Protein AF-A0A8B7IQX3-F1 (afdb_monomer)

Foldseek 3Di:
DDDDDDDDDDDDDDDDDDDDDDDDDDDDDDDDDDDDDDDDDDDDDDDDPPPDDPDDDDDPPPPDDPPCPVVVVVVVVVVVVVVVVVVVVVVVVVVVVVVVVVVPDDDDPDVVCVPDPVSVVVVVCVVVVVVVVVVVVVVVVVVVVVVVVVVVCVVCVVVVVVVVVVVVVVVVVVVVVVVVVCVVVVVPDDD

Structure (mmCIF, N/CA/C/O backbone):
data_AF-A0A8B7IQX3-F1
#
_entry.id   AF-A0A8B7IQX3-F1
#
loop_
_atom_site.group_PDB
_atom_site.id
_atom_site.type_symbol
_atom_site.label_atom_id
_atom_site.label_alt_id
_atom_site.label_comp_id
_atom_site.label_asym_id
_atom_site.label_entity_id
_atom_site.label_seq_id
_atom_site.pdbx_PDB_ins_code
_atom_site.Cartn_x
_atom_site.Cartn_y
_atom_site.Cartn_z
_atom_site.occupancy
_atom_site.B_iso_or_equiv
_atom_site.auth_seq_id
_atom_site.auth_comp_id
_atom_site.auth_asym_id
_atom_site.auth_atom_id
_atom_site.pdbx_PDB_model_num
ATOM 1 N N . MET A 1 1 ? -31.389 -14.915 -8.871 1.00 51.59 1 MET A N 1
ATOM 2 C CA . MET A 1 1 ? -30.497 -15.458 -7.824 1.00 51.59 1 MET A CA 1
ATOM 3 C C . MET A 1 1 ? -30.240 -14.307 -6.860 1.00 51.59 1 MET A C 1
ATOM 5 O O . MET A 1 1 ? -29.457 -13.437 -7.177 1.00 51.59 1 MET A O 1
ATOM 9 N N . GLY A 1 2 ? -31.112 -14.030 -5.898 1.00 50.34 2 GLY A N 1
ATOM 10 C CA . GLY A 1 2 ? -31.277 -14.789 -4.659 1.00 50.34 2 GLY A CA 1
ATOM 11 C C . GLY A 1 2 ? -30.900 -13.851 -3.506 1.00 50.34 2 GLY A C 1
ATOM 12 O O . GLY A 1 2 ? -29.806 -13.945 -2.972 1.00 50.34 2 GLY A O 1
ATOM 13 N N . SER A 1 3 ? -31.775 -12.878 -3.235 1.00 49.59 3 SER A N 1
ATOM 14 C CA . SER A 1 3 ? -31.697 -11.938 -2.111 1.00 49.59 3 SER A CA 1
ATOM 15 C C . SER A 1 3 ? -31.975 -12.692 -0.809 1.00 49.59 3 SER A C 1
ATOM 17 O O . SER A 1 3 ? -32.948 -13.443 -0.747 1.00 49.59 3 SER A O 1
ATOM 19 N N . VAL A 1 4 ? -31.136 -12.512 0.214 1.00 59.44 4 VAL A N 1
ATOM 20 C CA . VAL A 1 4 ? -31.375 -13.065 1.553 1.00 59.44 4 VAL A CA 1
ATOM 21 C C . VAL A 1 4 ? -31.269 -11.931 2.568 1.00 59.44 4 VAL A C 1
ATOM 23 O O . VAL A 1 4 ? -30.195 -11.393 2.824 1.00 59.44 4 VAL A O 1
ATOM 26 N N . CYS A 1 5 ? -32.429 -11.548 3.096 1.00 53.28 5 CYS A N 1
ATOM 27 C CA . CYS A 1 5 ? -32.602 -10.677 4.253 1.00 53.28 5 CYS A CA 1
ATOM 28 C C . CYS A 1 5 ? -32.382 -11.453 5.575 1.00 53.28 5 CYS A C 1
ATOM 30 O O . CYS A 1 5 ? -32.394 -12.686 5.570 1.00 53.28 5 CYS A O 1
ATOM 32 N N . PRO A 1 6 ? -32.176 -10.747 6.706 1.00 54.91 6 PRO A N 1
ATOM 33 C CA . PRO A 1 6 ? -31.609 -11.302 7.933 1.00 54.91 6 PRO A CA 1
ATOM 34 C C . PRO A 1 6 ? -32.655 -11.960 8.845 1.00 54.91 6 PRO A C 1
ATOM 36 O O . PRO A 1 6 ? -33.796 -11.511 8.942 1.00 54.91 6 PRO A O 1
ATOM 39 N N . VAL A 1 7 ? -32.239 -12.998 9.577 1.00 54.03 7 VAL A N 1
ATOM 40 C CA . VAL A 1 7 ? -33.049 -13.631 10.628 1.00 54.03 7 VAL A CA 1
ATOM 41 C C . VAL A 1 7 ? -33.042 -12.756 11.881 1.00 54.03 7 VAL A C 1
ATOM 43 O O . VAL A 1 7 ? -32.029 -12.591 12.554 1.00 54.03 7 VAL A O 1
ATOM 46 N N . SER A 1 8 ? -34.215 -12.203 12.179 1.00 47.06 8 SER A N 1
ATOM 47 C CA . SER A 1 8 ? -34.583 -11.620 13.467 1.00 47.06 8 SER A CA 1
ATOM 48 C C . SER A 1 8 ? -35.018 -12.739 14.417 1.00 47.06 8 SER A C 1
ATOM 50 O O . SER A 1 8 ? -35.986 -13.442 14.135 1.00 47.06 8 SER A O 1
ATOM 52 N N . GLY A 1 9 ? -34.317 -12.907 15.537 1.00 44.78 9 GLY A N 1
ATOM 53 C CA . GLY A 1 9 ? -34.699 -13.812 16.622 1.00 44.78 9 GLY A CA 1
ATOM 54 C C . GLY A 1 9 ? -35.039 -13.014 17.873 1.00 44.78 9 GLY A C 1
ATOM 55 O O . GLY A 1 9 ? -34.150 -12.680 18.649 1.00 44.78 9 GLY A O 1
ATOM 56 N N . GLY A 1 10 ? -36.317 -12.680 18.043 1.00 37.06 10 GLY A N 1
ATOM 57 C CA . GLY A 1 10 ? -36.852 -12.143 19.290 1.00 37.06 10 GLY A CA 1
ATOM 58 C C . GLY A 1 10 ? -37.244 -13.280 20.230 1.00 37.06 10 GLY A C 1
ATOM 59 O O . GLY A 1 10 ? -37.968 -14.185 19.827 1.00 37.06 10 GLY A O 1
ATOM 60 N N . PHE A 1 11 ? -36.802 -13.211 21.484 1.00 44.41 11 PHE A N 1
ATOM 61 C CA . PHE A 1 11 ? -37.388 -13.969 22.585 1.00 44.41 11 PHE A CA 1
ATOM 62 C C . PHE A 1 11 ? -37.810 -12.983 23.671 1.00 44.41 11 PHE A C 1
ATOM 64 O O . PHE A 1 11 ? -36.981 -12.346 24.318 1.00 44.41 11 PHE A O 1
ATOM 71 N N . GLY A 1 12 ? -39.126 -12.827 23.806 1.00 38.47 12 GLY A N 1
ATOM 72 C CA . GLY A 1 12 ? -39.752 -12.156 24.932 1.00 38.47 12 GLY A CA 1
ATOM 73 C C . GLY A 1 12 ? -39.723 -13.057 26.163 1.00 38.47 12 GLY A C 1
ATOM 74 O O . GLY A 1 12 ? -39.982 -14.255 26.072 1.00 38.47 12 GLY A O 1
ATOM 75 N N . GLY A 1 13 ? -39.416 -12.457 27.307 1.00 37.12 13 GLY A N 1
ATOM 76 C CA . GLY A 1 13 ? -39.504 -13.068 28.625 1.00 37.12 13 GLY A CA 1
ATOM 77 C C . GLY A 1 13 ? -39.846 -11.985 29.636 1.00 37.12 13 GLY A C 1
ATOM 78 O O . GLY A 1 13 ? -38.981 -11.242 30.088 1.00 37.12 13 GLY A O 1
ATOM 79 N N . SER A 1 14 ? -41.134 -11.850 29.909 1.00 41.28 14 SER A N 1
ATOM 80 C CA . SER A 1 14 ? -41.715 -11.058 30.985 1.00 41.28 14 SER A CA 1
ATOM 81 C C . SER A 1 14 ? -41.754 -11.893 32.263 1.00 41.28 14 SER A C 1
ATOM 83 O O . SER A 1 14 ? -42.422 -12.917 32.247 1.00 41.28 14 SER A O 1
ATOM 85 N N . GLU A 1 15 ? -41.122 -11.445 33.350 1.00 42.25 15 GLU A N 1
ATOM 86 C CA . GLU A 1 15 ? -41.734 -11.452 34.692 1.00 42.25 15 GLU A CA 1
ATOM 87 C C . GLU A 1 15 ? -40.863 -10.696 35.717 1.00 42.25 15 GLU A C 1
ATOM 89 O O . GLU A 1 15 ? -39.659 -10.950 35.811 1.00 42.25 15 GLU A O 1
ATOM 94 N N . PRO A 1 16 ? -41.441 -9.748 36.476 1.00 47.41 16 PRO A N 1
ATOM 95 C CA . PRO A 1 16 ? -40.828 -9.152 37.656 1.00 47.41 16 PRO A CA 1
ATOM 96 C C . PRO A 1 16 ? -41.305 -9.885 38.918 1.00 47.41 16 PRO A C 1
ATOM 98 O O . PRO A 1 16 ? -42.443 -10.322 38.947 1.00 47.41 16 PRO A O 1
ATOM 101 N N . GLU A 1 17 ? -40.483 -9.954 39.967 1.00 38.56 17 GLU A N 1
ATOM 102 C CA . GLU A 1 17 ? -40.911 -9.881 41.380 1.00 38.56 17 GLU A CA 1
ATOM 103 C C . GLU A 1 17 ? -39.665 -9.972 42.276 1.00 38.56 17 GLU A C 1
ATOM 105 O O . GLU A 1 17 ? -39.052 -11.026 42.444 1.00 38.56 17 GLU A O 1
ATOM 110 N N . ARG A 1 18 ? -39.261 -8.831 42.847 1.00 38.56 18 ARG A N 1
ATOM 111 C CA . ARG A 1 18 ? -38.254 -8.757 43.909 1.00 38.56 18 ARG A CA 1
ATOM 112 C C . ARG A 1 18 ? -38.978 -8.359 45.186 1.00 38.56 18 ARG A C 1
ATOM 114 O O . ARG A 1 18 ? -39.350 -7.204 45.370 1.00 38.56 18 ARG A O 1
ATOM 121 N N . SER A 1 19 ? -39.200 -9.361 46.022 1.00 41.25 19 SER A N 1
ATOM 122 C CA . SER A 1 19 ? -39.852 -9.257 47.317 1.00 41.25 19 SER A CA 1
ATOM 123 C C . SER A 1 19 ? -38.828 -8.823 48.370 1.00 41.25 19 SER A C 1
ATOM 125 O O . SER A 1 19 ? -37.988 -9.617 48.780 1.00 41.25 19 SER A O 1
ATOM 127 N N . ASP A 1 20 ? -38.909 -7.569 48.810 1.00 39.75 20 ASP A N 1
ATOM 128 C CA . ASP A 1 20 ? -38.281 -7.063 50.034 1.00 39.75 20 ASP A CA 1
ATOM 129 C C . ASP A 1 20 ? -39.408 -6.626 50.977 1.00 39.75 20 ASP A C 1
ATOM 131 O O . ASP A 1 20 ? -40.202 -5.762 50.611 1.00 39.75 20 ASP A O 1
ATOM 135 N N . ASN A 1 21 ? -39.495 -7.227 52.169 1.00 47.06 21 ASN A N 1
ATOM 136 C CA . ASN A 1 21 ? -39.841 -6.523 53.412 1.00 47.06 21 ASN A CA 1
ATOM 137 C C . ASN A 1 21 ? -39.804 -7.467 54.620 1.00 47.06 21 ASN A C 1
ATOM 139 O O . ASN A 1 21 ? -40.595 -8.402 54.746 1.00 47.06 21 ASN A O 1
ATOM 143 N N . GLY A 1 22 ? -38.886 -7.171 55.538 1.00 40.12 22 GLY A N 1
ATOM 144 C CA . GLY A 1 22 ? -38.850 -7.738 56.877 1.00 40.12 22 GLY A CA 1
ATOM 145 C C . GLY A 1 22 ? -39.643 -6.901 57.886 1.00 40.12 22 GLY A C 1
ATOM 146 O O . GLY A 1 22 ? -39.655 -5.678 57.821 1.00 40.12 22 GLY A O 1
ATOM 147 N N . GLY A 1 23 ? -40.219 -7.590 58.874 1.00 33.97 23 GLY A N 1
ATOM 148 C CA . GLY A 1 23 ? -39.971 -7.267 60.282 1.00 33.97 23 GLY A CA 1
ATOM 149 C C . GLY A 1 23 ? -40.985 -6.438 61.094 1.00 33.97 23 GLY A C 1
ATOM 150 O O . GLY A 1 23 ? -40.927 -5.217 61.107 1.00 33.97 23 GLY A O 1
ATOM 151 N N . CYS A 1 24 ? -41.705 -7.165 61.966 1.00 35.47 24 CYS A N 1
ATOM 152 C CA . CYS A 1 24 ? -41.804 -6.952 63.432 1.00 35.47 24 CYS A CA 1
ATOM 153 C C . CYS A 1 24 ? -42.917 -6.068 64.061 1.00 35.47 24 CYS A C 1
ATOM 155 O O . CYS A 1 24 ? -42.851 -4.846 64.030 1.00 35.47 24 CYS A O 1
ATOM 157 N N . GLY A 1 25 ? -43.780 -6.734 64.858 1.00 34.94 25 GLY A N 1
ATOM 158 C CA . GLY A 1 25 ? -44.431 -6.235 66.094 1.00 34.94 25 GLY A CA 1
ATOM 159 C C . GLY A 1 25 ? -45.726 -5.428 65.907 1.00 34.94 25 GLY A C 1
ATOM 160 O O . GLY A 1 25 ? -45.796 -4.563 65.057 1.00 34.94 25 GLY A O 1
ATOM 161 N N . GLY A 1 26 ? -46.820 -5.597 66.651 1.00 35.00 26 GLY A N 1
ATOM 162 C CA . GLY A 1 26 ? -47.161 -6.408 67.816 1.00 35.00 26 GLY A CA 1
ATOM 163 C C . GLY A 1 26 ? -48.561 -5.995 68.328 1.00 35.00 26 GLY A C 1
ATOM 164 O O . GLY A 1 26 ? -49.027 -4.899 68.042 1.00 35.00 26 GLY A O 1
ATOM 165 N N . ALA A 1 27 ? -49.174 -6.884 69.118 1.00 36.97 27 ALA A N 1
ATOM 166 C CA . ALA A 1 27 ? -50.288 -6.680 70.064 1.00 36.97 27 ALA A CA 1
ATOM 167 C C . ALA A 1 27 ? -51.753 -6.504 69.564 1.00 36.97 27 ALA A C 1
ATOM 169 O O . ALA A 1 27 ? -52.145 -5.508 68.966 1.00 36.97 27 ALA A O 1
ATOM 170 N N . LYS A 1 28 ? -52.587 -7.486 69.964 1.00 43.34 28 LYS A N 1
ATOM 171 C CA . LYS A 1 28 ? -54.064 -7.449 70.124 1.00 43.34 28 LYS A CA 1
ATOM 172 C C . LYS A 1 28 ? -54.463 -6.507 71.290 1.00 43.34 28 LYS A C 1
ATOM 174 O O . LYS A 1 28 ? -53.609 -6.270 72.145 1.00 43.34 28 LYS A O 1
ATOM 179 N N . PRO A 1 29 ? -55.723 -6.025 71.406 1.00 44.69 29 PRO A N 1
ATOM 180 C CA . PRO A 1 29 ? -56.810 -6.793 72.064 1.00 44.69 29 PRO A CA 1
ATOM 181 C C . PRO A 1 29 ? -58.197 -6.617 71.383 1.00 44.69 29 PRO A C 1
ATOM 183 O O . PRO A 1 29 ? -58.489 -5.591 70.789 1.00 44.69 29 PRO A O 1
ATOM 186 N N . ALA A 1 30 ? -58.979 -7.689 71.222 1.00 36.47 30 ALA A N 1
ATOM 187 C CA . ALA A 1 30 ? -60.089 -8.142 72.086 1.00 36.47 30 ALA A CA 1
ATOM 188 C C . ALA A 1 30 ? -61.459 -7.454 71.827 1.00 36.47 30 ALA A C 1
ATOM 190 O O . ALA A 1 30 ? -61.654 -6.272 72.078 1.00 36.47 30 ALA A O 1
ATOM 191 N N . PHE A 1 31 ? -62.386 -8.281 71.326 1.00 42.53 31 PHE A N 1
ATOM 192 C CA . PHE A 1 31 ? -63.857 -8.171 71.206 1.00 42.53 31 PHE A CA 1
ATOM 193 C C . PHE A 1 31 ? -64.558 -7.837 72.557 1.00 42.53 31 PHE A C 1
ATOM 195 O O . PHE A 1 31 ? -63.883 -7.987 73.576 1.00 42.53 31 PHE A O 1
ATOM 202 N N . PRO A 1 32 ? -65.874 -7.477 72.646 1.00 52.47 32 PRO A N 1
ATOM 203 C CA . PRO A 1 32 ? -66.968 -8.004 71.809 1.00 52.47 32 PRO A CA 1
ATOM 204 C C . PRO A 1 32 ? -68.144 -7.075 71.428 1.00 52.47 32 PRO A C 1
ATOM 206 O O . PRO A 1 32 ? -68.390 -6.018 72.003 1.00 52.47 32 PRO A O 1
ATOM 209 N N . ALA A 1 33 ? -68.896 -7.555 70.431 1.00 38.81 33 ALA A N 1
ATOM 210 C CA . ALA A 1 33 ? -70.185 -7.046 69.979 1.00 38.81 33 ALA A CA 1
ATOM 211 C C . ALA A 1 33 ? -71.355 -7.661 70.777 1.00 38.81 33 ALA A C 1
ATOM 213 O O . ALA A 1 33 ? -71.240 -8.727 71.375 1.00 38.81 33 ALA A O 1
ATOM 214 N N . ALA A 1 34 ? -72.466 -6.930 70.775 1.00 38.53 34 ALA A N 1
ATOM 215 C CA . ALA A 1 34 ? -73.604 -6.994 71.681 1.00 38.53 34 ALA A CA 1
ATOM 216 C C . ALA A 1 34 ? -74.627 -8.123 71.441 1.00 38.53 34 ALA A C 1
ATOM 218 O O . ALA A 1 34 ? -74.855 -8.551 70.313 1.00 38.53 34 ALA A O 1
ATOM 219 N N . THR A 1 35 ? -75.339 -8.495 72.511 1.00 41.06 35 THR A N 1
ATOM 220 C CA . THR A 1 35 ? -76.759 -8.938 72.580 1.00 41.06 35 THR A CA 1
ATOM 221 C C . THR A 1 35 ? -77.054 -9.128 74.081 1.00 41.06 35 THR A C 1
ATOM 223 O O . THR A 1 35 ? -76.224 -9.686 74.780 1.00 41.06 35 THR A O 1
ATOM 226 N N . GLY A 1 36 ? -78.105 -8.654 74.749 1.00 37.00 36 GLY A N 1
ATOM 227 C CA . GLY A 1 36 ? -79.445 -8.219 74.378 1.00 37.00 36 GLY A CA 1
ATOM 228 C C . GLY A 1 36 ? -80.422 -8.951 75.313 1.00 37.00 36 GLY A C 1
ATOM 229 O O . GLY A 1 36 ? -80.742 -10.099 75.042 1.00 37.00 36 GLY A O 1
ATOM 230 N N . ALA A 1 37 ? -80.861 -8.329 76.418 1.00 36.66 37 ALA A N 1
ATOM 231 C CA . ALA A 1 37 ? -81.960 -8.812 77.272 1.00 36.66 37 ALA A CA 1
ATOM 232 C C . ALA A 1 37 ? -82.598 -7.643 78.062 1.00 36.66 37 ALA A C 1
ATOM 234 O O . ALA A 1 37 ? -81.892 -6.756 78.537 1.00 36.66 37 ALA A O 1
ATOM 235 N N . ILE A 1 38 ? -83.934 -7.627 78.134 1.00 40.12 38 ILE A N 1
ATOM 236 C CA . ILE A 1 38 ? -84.828 -6.539 78.597 1.00 40.12 38 ILE A CA 1
ATOM 237 C C . ILE A 1 38 ? -85.382 -6.854 80.032 1.00 40.12 38 ILE A C 1
ATOM 239 O O . ILE A 1 38 ? -85.008 -7.881 80.590 1.00 40.12 38 ILE A O 1
ATOM 243 N N . PRO A 1 39 ? -86.334 -6.086 80.618 1.00 54.44 39 PRO A N 1
ATOM 244 C CA . PRO A 1 39 ? -86.188 -4.975 81.580 1.00 54.44 39 PRO A CA 1
ATOM 245 C C . PRO A 1 39 ? -86.718 -5.296 82.999 1.00 54.44 39 PRO A C 1
ATOM 247 O O . PRO A 1 39 ? -87.514 -6.212 83.166 1.00 54.44 39 PRO A O 1
ATOM 250 N N . ALA A 1 40 ? -86.436 -4.451 84.000 1.00 38.97 40 ALA A N 1
ATOM 251 C CA . ALA A 1 40 ? -87.372 -4.207 85.110 1.00 38.97 40 ALA A CA 1
ATOM 252 C C . ALA A 1 40 ? -86.963 -3.006 85.982 1.00 38.97 40 ALA A C 1
ATOM 254 O O . ALA A 1 40 ? -85.785 -2.765 86.212 1.00 38.97 40 ALA A O 1
ATOM 255 N N . ALA A 1 41 ? -87.994 -2.370 86.543 1.00 44.06 41 ALA A N 1
ATOM 256 C CA . ALA A 1 41 ? -88.005 -1.519 87.734 1.00 44.06 41 ALA A CA 1
ATOM 257 C C . ALA A 1 41 ? -87.598 -0.036 87.587 1.00 44.06 41 ALA A C 1
ATOM 259 O O . ALA A 1 41 ? -86.441 0.369 87.625 1.00 44.06 41 ALA A O 1
ATOM 260 N N . LEU A 1 42 ? -88.654 0.774 87.506 1.00 49.78 42 LEU A N 1
ATOM 261 C CA . LEU A 1 42 ? -88.736 2.200 87.811 1.00 49.78 42 LEU A CA 1
ATOM 262 C C . LEU A 1 42 ? -88.239 2.509 89.237 1.00 49.78 42 LEU A C 1
ATOM 264 O O . LEU A 1 42 ? -88.511 1.717 90.137 1.00 49.78 42 LEU A O 1
ATOM 268 N N . SER A 1 43 ? -87.626 3.686 89.447 1.00 54.00 43 SER A N 1
ATOM 269 C CA . SER A 1 43 ? -87.860 4.651 90.561 1.00 54.00 43 SER A CA 1
ATOM 270 C C . SER A 1 43 ? -86.650 5.622 90.730 1.00 54.00 43 SER A C 1
ATOM 272 O O . SER A 1 43 ? -85.627 5.419 90.076 1.00 54.00 43 SER A O 1
ATOM 274 N N . PRO A 1 44 ? -86.772 6.778 91.424 1.00 52.78 44 PRO A N 1
ATOM 275 C CA . PRO A 1 44 ? -86.677 8.082 90.762 1.00 52.78 44 PRO A CA 1
ATOM 276 C C . PRO A 1 44 ? -85.579 9.003 91.351 1.00 52.78 44 PRO A C 1
ATOM 278 O O . PRO A 1 44 ? -85.057 8.771 92.430 1.00 52.78 44 PRO A O 1
ATOM 281 N N . PHE A 1 45 ? -85.304 10.112 90.655 1.00 42.69 45 PHE A N 1
ATOM 282 C CA . PHE A 1 45 ? -84.732 11.361 91.190 1.00 42.69 45 PHE A CA 1
ATOM 283 C C . PHE A 1 45 ? -83.415 11.307 92.002 1.00 42.69 45 PHE A C 1
ATOM 285 O O . PHE A 1 45 ? -83.407 11.168 93.218 1.00 42.69 45 PHE A O 1
ATOM 292 N N . ALA A 1 46 ? -82.313 11.692 91.349 1.00 47.66 46 ALA A N 1
ATOM 293 C CA . ALA A 1 46 ? -81.305 12.561 91.964 1.00 47.66 46 ALA A CA 1
ATOM 294 C C . ALA A 1 46 ? -80.636 13.416 90.877 1.00 47.66 46 ALA A C 1
ATOM 296 O O . ALA A 1 46 ? -79.863 12.938 90.048 1.00 47.66 46 ALA A O 1
ATOM 297 N N . ALA A 1 47 ? -80.979 14.702 90.857 1.00 56.34 47 ALA A N 1
ATOM 298 C CA . ALA A 1 47 ? -80.396 15.688 89.963 1.00 56.34 47 ALA A CA 1
ATOM 299 C C . ALA A 1 47 ? -78.904 15.887 90.275 1.00 56.34 47 ALA A C 1
ATOM 301 O O . ALA A 1 47 ? -78.550 16.534 91.258 1.00 56.34 47 ALA A O 1
ATOM 302 N N . THR A 1 48 ? -78.020 15.406 89.403 1.00 53.50 48 THR A N 1
ATOM 303 C CA . THR A 1 48 ? -76.631 15.877 89.350 1.00 53.50 48 THR A CA 1
ATOM 304 C C . THR A 1 48 ? -76.527 16.939 88.261 1.00 53.50 48 THR A C 1
ATOM 306 O O . THR A 1 48 ? -76.448 16.653 87.067 1.00 53.50 48 THR A O 1
ATOM 309 N N . ARG A 1 49 ? -76.570 18.213 88.671 1.00 53.78 49 ARG A N 1
ATOM 310 C CA . ARG A 1 49 ? -76.249 19.345 87.793 1.00 53.78 49 ARG A CA 1
ATOM 311 C C . ARG A 1 49 ? -74.810 19.170 87.299 1.00 53.78 49 ARG A C 1
ATOM 313 O O . ARG A 1 49 ? -73.870 19.370 88.063 1.00 53.78 49 ARG A O 1
ATOM 320 N N . ARG A 1 50 ? -74.617 18.816 86.025 1.00 51.84 50 ARG A N 1
ATOM 321 C CA . ARG A 1 50 ? -73.305 18.931 85.375 1.00 51.84 50 ARG A CA 1
ATOM 322 C C . ARG A 1 50 ? -73.024 20.411 85.136 1.00 51.84 50 ARG A C 1
ATOM 324 O O . ARG A 1 50 ? -73.613 21.023 84.251 1.00 51.84 50 ARG A O 1
ATOM 331 N N . ILE A 1 51 ? -72.132 20.986 85.935 1.00 50.41 51 ILE A N 1
ATOM 332 C CA . ILE A 1 51 ? -71.527 22.290 85.660 1.00 50.41 51 ILE A CA 1
ATOM 333 C C . ILE A 1 51 ? -70.617 22.092 84.441 1.00 50.41 51 ILE A C 1
ATOM 335 O O . ILE A 1 51 ? -69.510 21.571 84.552 1.00 50.41 51 ILE A O 1
ATOM 339 N N . GLY A 1 52 ? -71.125 22.415 83.251 1.00 57.00 52 GLY A N 1
ATOM 340 C CA . GLY A 1 52 ? -70.340 22.399 82.020 1.00 57.00 52 GLY A CA 1
ATOM 341 C C . GLY A 1 52 ? -69.266 23.486 82.060 1.00 57.00 52 GLY A C 1
ATOM 342 O O . GLY A 1 52 ? -69.570 24.654 82.289 1.00 57.00 52 GLY A O 1
ATOM 343 N N . HIS A 1 53 ? -68.008 23.105 81.839 1.00 59.31 53 HIS A N 1
ATOM 344 C CA . HIS A 1 53 ? -66.899 24.043 81.667 1.00 59.31 53 HIS A CA 1
ATOM 345 C C . HIS A 1 53 ? -67.110 24.838 80.360 1.00 59.31 53 HIS A C 1
ATOM 347 O O . HIS A 1 53 ? -67.290 24.216 79.307 1.00 59.31 53 HIS A O 1
ATOM 353 N N . PRO A 1 54 ? -67.096 26.185 80.369 1.00 63.22 54 PRO A N 1
ATOM 354 C CA . PRO A 1 54 ? -67.629 27.016 79.283 1.00 63.22 54 PRO A CA 1
AT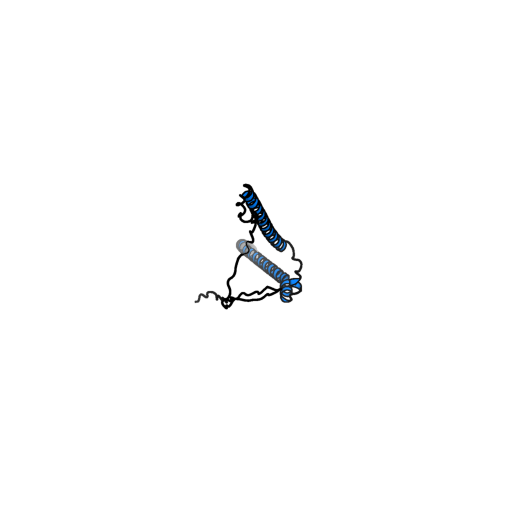OM 355 C C . PRO A 1 54 ? -66.668 27.164 78.091 1.00 63.22 54 PRO A C 1
ATOM 357 O O . PRO A 1 54 ? -66.632 28.204 77.435 1.00 63.22 54 PRO A O 1
ATOM 360 N N . TYR A 1 55 ? -65.854 26.149 77.798 1.00 58.38 55 TYR A N 1
ATOM 361 C CA . TYR A 1 55 ? -64.907 26.207 76.687 1.00 58.38 55 TYR A CA 1
ATOM 362 C C . TYR A 1 55 ? -64.480 24.819 76.210 1.00 58.38 55 TYR A C 1
ATOM 364 O O . TYR A 1 55 ? -63.326 24.429 76.340 1.00 58.38 55 TYR A O 1
ATOM 372 N N . GLN A 1 56 ? -65.419 24.027 75.699 1.00 58.53 56 GLN A N 1
ATOM 373 C CA . GLN A 1 56 ? -65.089 22.679 75.214 1.00 58.53 56 GLN A CA 1
ATOM 374 C C . GLN A 1 56 ? -65.567 22.390 73.786 1.00 58.53 56 GLN A C 1
ATOM 376 O O . GLN A 1 56 ? -65.249 21.336 73.263 1.00 58.53 56 GLN A O 1
ATOM 381 N N . ASN A 1 57 ? -66.236 23.323 73.096 1.00 56.00 57 ASN A N 1
ATOM 382 C CA . ASN A 1 57 ? -66.642 23.119 71.699 1.00 56.00 57 ASN A CA 1
ATOM 383 C C . ASN A 1 57 ? -66.433 24.377 70.850 1.00 56.00 57 ASN A C 1
ATOM 385 O O . ASN A 1 57 ? -67.378 25.075 70.486 1.00 56.00 57 ASN A O 1
ATOM 389 N N . ARG A 1 58 ? -65.173 24.675 70.523 1.00 62.28 58 ARG A N 1
ATOM 390 C CA . ARG A 1 58 ? -64.832 25.585 69.425 1.00 62.28 58 ARG A CA 1
ATOM 391 C C . ARG A 1 58 ? -63.809 24.890 68.541 1.00 62.28 58 ARG A C 1
ATOM 393 O O . ARG A 1 58 ? -62.678 24.676 68.961 1.00 62.28 58 ARG A O 1
ATOM 400 N N . THR A 1 59 ? -64.193 24.553 67.313 1.00 63.31 59 THR A N 1
ATOM 401 C CA . THR A 1 59 ? -63.218 24.271 66.253 1.00 63.31 59 THR A CA 1
ATOM 402 C C . THR A 1 59 ? -62.240 25.445 66.190 1.00 63.31 59 THR A C 1
ATOM 404 O O . THR A 1 59 ? -62.706 26.587 66.087 1.00 63.31 59 THR A O 1
ATOM 407 N N . PRO A 1 60 ? -60.917 25.215 66.281 1.00 64.94 60 PRO A N 1
ATOM 408 C CA . PRO A 1 60 ? -59.956 26.306 66.255 1.00 64.94 60 PRO A CA 1
ATOM 409 C C . PRO A 1 60 ? -60.154 27.102 64.956 1.00 64.94 60 PRO A C 1
ATOM 411 O O . PRO A 1 60 ? -60.298 26.492 63.889 1.00 64.94 60 PRO A O 1
ATOM 414 N N . PRO A 1 61 ? -60.222 28.446 65.012 1.00 68.31 61 PRO A N 1
ATOM 415 C CA . PRO A 1 61 ? -60.452 29.244 63.817 1.00 68.31 61 PRO A CA 1
ATOM 416 C C . PRO A 1 61 ? -59.350 28.934 62.802 1.00 68.31 61 PRO A C 1
ATOM 418 O O . PRO A 1 61 ? -58.173 28.863 63.165 1.00 68.31 61 PRO A O 1
ATOM 421 N N . LYS A 1 62 ? -59.731 28.713 61.535 1.00 60.78 62 LYS A N 1
ATOM 422 C CA . LYS A 1 62 ? -58.802 28.408 60.436 1.00 60.78 62 LYS A CA 1
ATOM 423 C C . LYS A 1 62 ? -57.679 29.452 60.454 1.00 60.78 62 LYS A C 1
ATOM 425 O O . LYS A 1 62 ? -57.902 30.608 60.096 1.00 60.78 62 LYS A O 1
ATOM 430 N N . ARG A 1 63 ? -56.476 29.065 60.898 1.00 66.31 63 ARG A N 1
ATOM 431 C CA . ARG A 1 63 ? -55.308 29.951 60.870 1.00 66.31 63 ARG A CA 1
ATOM 432 C C . ARG A 1 63 ? -55.050 30.313 59.412 1.00 66.31 63 ARG A C 1
ATOM 434 O O . ARG A 1 63 ? -54.681 29.448 58.618 1.00 66.31 63 ARG A O 1
ATOM 441 N N . LYS A 1 64 ? -55.253 31.585 59.056 1.00 65.94 64 LYS A N 1
ATOM 442 C CA . LYS A 1 64 ? -54.782 32.117 57.776 1.00 65.94 64 LYS A CA 1
ATOM 443 C C . LYS A 1 64 ? -53.277 31.881 57.750 1.00 65.94 64 LYS A C 1
ATOM 445 O O . LYS A 1 64 ? -52.571 32.360 58.638 1.00 65.94 64 LYS A O 1
ATOM 450 N N . LYS A 1 65 ? -52.796 31.083 56.792 1.00 66.75 65 LYS A N 1
ATOM 451 C CA . LYS A 1 65 ? -51.354 30.894 56.638 1.00 66.75 65 LYS A CA 1
ATOM 452 C C . LYS A 1 65 ? -50.741 32.289 5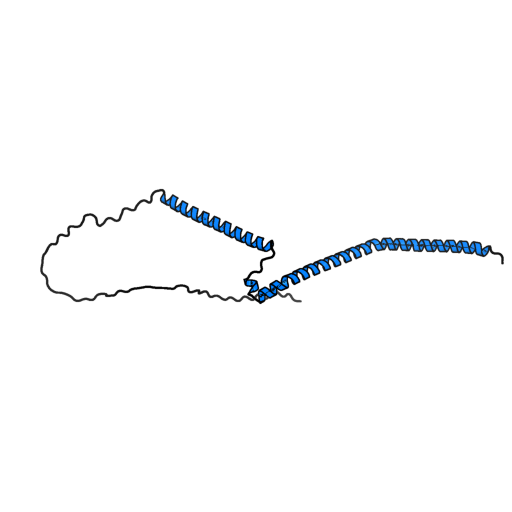6.447 1.00 66.75 65 LYS A C 1
ATOM 454 O O . LYS A 1 65 ? -51.324 33.082 55.700 1.00 66.75 65 LYS A O 1
ATOM 459 N N . PRO A 1 66 ? -49.634 32.628 57.133 1.00 68.56 66 PRO A N 1
ATOM 460 C CA . PRO A 1 66 ? -49.011 33.930 56.949 1.00 68.56 66 PRO A CA 1
ATOM 461 C C . PRO A 1 66 ? -48.744 34.121 55.456 1.00 68.56 66 PRO A C 1
ATOM 463 O O . PRO A 1 66 ? -48.386 33.161 54.765 1.00 68.56 66 PRO A O 1
ATOM 466 N N . ARG A 1 67 ? -48.951 35.345 54.956 1.00 61.97 67 ARG A N 1
ATOM 467 C CA . ARG A 1 67 ? -48.838 35.708 53.530 1.00 61.97 67 ARG A CA 1
ATOM 468 C C . ARG A 1 67 ? -47.484 35.306 52.906 1.00 61.97 67 ARG A C 1
ATOM 470 O O . ARG A 1 67 ? -47.374 35.235 51.694 1.00 61.97 67 ARG A O 1
ATOM 477 N N . THR A 1 68 ? -46.492 34.972 53.732 1.00 65.12 68 THR A N 1
ATOM 478 C CA . THR A 1 68 ? -45.135 34.527 53.378 1.00 65.12 68 THR A CA 1
ATOM 479 C C . THR A 1 68 ? -44.947 33.007 53.292 1.00 65.12 68 THR A C 1
ATOM 481 O O . THR A 1 68 ? -43.903 32.547 52.846 1.00 65.12 68 THR A O 1
ATOM 484 N N . SER A 1 69 ? -45.923 32.200 53.718 1.00 63.28 69 SER A N 1
ATOM 485 C CA . SER A 1 69 ? -45.811 30.731 53.701 1.00 63.28 69 SER A CA 1
ATOM 486 C C . SER A 1 69 ? -45.759 30.156 52.286 1.00 63.28 69 SER A C 1
ATOM 488 O O . SER A 1 69 ? -45.019 29.209 52.056 1.00 63.28 69 SER A O 1
ATOM 490 N N . PHE A 1 70 ? -46.495 30.747 51.340 1.00 64.81 70 PHE A N 1
ATOM 491 C CA . PHE A 1 70 ? -46.439 30.364 49.928 1.00 64.81 70 PHE A CA 1
ATOM 492 C C . PHE A 1 70 ? -45.063 30.682 49.330 1.00 64.81 70 PHE A C 1
ATOM 494 O O . PHE A 1 70 ? -44.470 29.827 48.687 1.00 64.81 70 PHE A O 1
ATOM 501 N N . SER A 1 71 ? -44.506 31.856 49.647 1.00 70.75 71 SER A N 1
ATOM 502 C CA . SER A 1 71 ? -43.149 32.233 49.238 1.00 70.75 71 SER A CA 1
ATOM 503 C C . SER A 1 71 ? -42.083 31.334 49.857 1.00 70.75 71 SER A C 1
ATOM 505 O O . SER A 1 71 ? -41.172 30.932 49.156 1.00 70.75 71 SER A O 1
ATOM 507 N N . ARG A 1 72 ? -42.202 30.958 51.137 1.00 73.06 72 ARG A N 1
ATOM 508 C CA . ARG A 1 72 ? -41.224 30.076 51.792 1.00 73.06 72 ARG A CA 1
ATOM 509 C C . ARG A 1 72 ? -41.283 28.644 51.249 1.00 73.06 72 ARG A C 1
ATOM 511 O O . ARG A 1 72 ? -40.242 28.039 51.046 1.00 73.06 72 ARG A O 1
ATOM 518 N N . VAL A 1 73 ? -42.482 28.115 50.988 1.00 75.12 73 VAL A N 1
ATOM 519 C CA . VAL A 1 73 ? -42.646 26.786 50.370 1.00 75.12 73 VAL A CA 1
ATOM 520 C C . VAL A 1 73 ? -42.132 26.789 48.927 1.00 75.12 73 VAL A C 1
ATOM 522 O O . VAL A 1 73 ? -41.433 25.854 48.550 1.00 75.12 73 VAL A O 1
ATOM 525 N N . GLY A 1 74 ? -42.409 27.849 48.157 1.00 75.00 74 GLY A N 1
ATOM 526 C CA . GLY A 1 74 ? -41.847 28.051 46.817 1.00 75.00 74 GLY A CA 1
ATOM 527 C C . GLY A 1 74 ? -40.321 28.128 46.834 1.00 75.00 74 GLY A C 1
ATOM 528 O O . GLY A 1 74 ? -39.679 27.356 46.139 1.00 75.00 74 GLY A O 1
ATOM 529 N N . GLN A 1 75 ? -39.745 28.933 47.732 1.00 70.88 75 GLN A N 1
ATOM 530 C CA . GLN A 1 75 ? -38.293 29.046 47.921 1.00 70.88 75 GLN A CA 1
ATOM 531 C C . GLN A 1 75 ? -37.646 27.696 48.262 1.00 70.88 75 GLN A C 1
ATOM 533 O O . GLN A 1 75 ? -36.655 27.329 47.648 1.00 70.88 75 GLN A O 1
ATOM 538 N N . THR A 1 76 ? -38.233 26.904 49.168 1.00 76.62 76 THR A N 1
ATOM 539 C CA . THR A 1 76 ? -37.699 25.565 49.491 1.00 76.62 76 THR A CA 1
ATOM 540 C C . THR A 1 76 ? -37.863 24.545 48.360 1.00 76.62 76 THR A C 1
ATOM 542 O O . THR A 1 76 ? -37.140 23.552 48.319 1.00 76.62 76 THR A O 1
ATOM 545 N N . ALA A 1 77 ? -38.838 24.739 47.466 1.00 78.50 77 ALA A N 1
ATOM 546 C CA . ALA A 1 77 ? -39.037 23.877 46.304 1.00 78.50 77 ALA A CA 1
ATOM 547 C C . ALA A 1 77 ? -38.058 24.238 45.176 1.00 78.50 77 ALA A C 1
ATOM 549 O O . ALA A 1 77 ? -37.440 23.341 44.610 1.00 78.50 77 ALA A O 1
ATOM 550 N N . GLU A 1 78 ? -37.863 25.533 44.922 1.00 80.81 78 GLU A N 1
ATOM 551 C CA . GLU A 1 78 ? -36.871 26.064 43.981 1.00 80.81 78 GLU A CA 1
ATOM 552 C C . GLU A 1 78 ? -35.444 25.692 44.401 1.00 80.81 78 GLU A C 1
ATOM 554 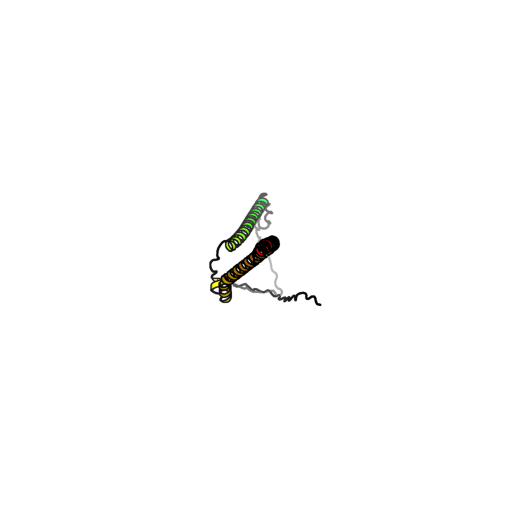O O . GLU A 1 78 ? -34.651 25.272 43.566 1.00 80.81 78 GLU A O 1
ATOM 559 N N . GLU A 1 79 ? -35.129 25.760 45.696 1.00 83.38 79 GLU A N 1
ATOM 560 C CA . GLU A 1 79 ? -33.818 25.377 46.233 1.00 83.38 79 GLU A CA 1
ATOM 561 C C . GLU A 1 79 ? -33.533 23.877 46.045 1.00 83.38 79 GLU A C 1
ATOM 563 O O . GLU A 1 79 ? -32.466 23.503 45.561 1.00 83.38 79 GLU A O 1
ATOM 568 N N . ARG A 1 80 ? -34.520 23.007 46.307 1.00 84.50 80 ARG A N 1
ATOM 569 C CA . ARG A 1 80 ? -34.410 21.561 46.027 1.00 84.50 80 ARG A CA 1
ATOM 570 C C . ARG A 1 80 ? -34.310 21.253 44.536 1.00 84.50 80 ARG A C 1
ATOM 572 O O . ARG A 1 80 ? -33.665 20.282 44.147 1.00 84.50 80 ARG A O 1
ATOM 579 N N . GLU A 1 81 ? -34.960 22.044 43.686 1.00 86.69 81 GLU A N 1
ATOM 580 C CA . GLU A 1 81 ? -34.863 21.884 42.238 1.00 86.69 81 GLU A CA 1
ATOM 581 C C . GLU A 1 81 ? -33.508 22.361 41.701 1.00 86.69 81 GLU A C 1
ATOM 583 O O . GLU A 1 81 ? -32.931 21.685 40.850 1.00 86.69 81 GLU A O 1
ATOM 588 N N . ALA A 1 82 ? -32.950 23.441 42.250 1.00 90.62 82 ALA A N 1
ATOM 589 C CA . ALA A 1 82 ? -31.593 23.890 41.957 1.00 90.62 82 ALA A CA 1
ATOM 590 C C . ALA A 1 82 ? -30.547 22.850 42.393 1.00 90.62 82 ALA A C 1
ATOM 592 O O . ALA A 1 82 ? -29.654 22.523 41.613 1.00 90.62 82 ALA A O 1
ATOM 593 N N . GLU A 1 83 ? -30.699 22.257 43.581 1.00 91.31 83 GLU A N 1
ATOM 594 C CA . GLU A 1 83 ? -29.848 21.159 44.057 1.00 91.31 83 GLU A CA 1
ATOM 595 C C . GLU A 1 83 ? -29.945 19.938 43.128 1.00 91.31 83 GLU A C 1
ATOM 597 O O . GLU A 1 83 ? -28.934 19.357 42.728 1.00 91.31 83 GLU A O 1
ATOM 602 N N . ARG A 1 84 ? -31.160 19.596 42.680 1.00 92.00 84 ARG A N 1
ATOM 603 C CA . ARG A 1 84 ? -31.378 18.513 41.712 1.00 92.00 84 ARG A CA 1
ATOM 604 C C . ARG A 1 84 ? -30.733 18.809 40.356 1.00 92.00 84 ARG A C 1
ATOM 606 O O . ARG A 1 84 ? -30.151 17.908 39.753 1.00 92.00 84 ARG A O 1
ATOM 613 N N . GLN A 1 85 ? -30.808 20.047 39.872 1.00 93.88 85 GLN A N 1
ATOM 614 C CA . GLN A 1 85 ? -30.155 20.472 38.629 1.00 93.88 85 GLN A CA 1
ATOM 615 C C . GLN A 1 85 ? -28.627 20.472 38.756 1.00 93.88 85 GLN A C 1
ATOM 617 O O . GLN A 1 85 ? -27.936 20.040 37.832 1.00 93.88 85 GLN A O 1
ATOM 622 N N . GLN A 1 86 ? -28.090 20.894 39.903 1.00 94.44 86 GLN A N 1
ATOM 623 C CA . GLN A 1 86 ? -26.662 20.822 40.206 1.00 94.44 86 GLN A CA 1
ATOM 624 C C . GLN A 1 86 ? -26.181 19.368 40.239 1.00 94.44 86 GLN A C 1
ATOM 626 O O . GLN A 1 86 ? -25.185 19.045 39.593 1.00 94.44 86 GLN A O 1
ATOM 631 N N . ALA A 1 87 ? -26.912 18.478 40.915 1.00 95.31 87 ALA A N 1
ATOM 632 C CA . ALA A 1 87 ? -26.620 17.047 40.938 1.00 95.31 87 ALA A CA 1
ATOM 633 C C . ALA A 1 87 ? -26.680 16.430 39.532 1.00 95.31 87 ALA A C 1
ATOM 635 O O . ALA A 1 87 ? -25.807 15.645 39.167 1.00 95.31 87 ALA A O 1
ATOM 636 N N . ASN A 1 88 ? -27.659 16.822 38.709 1.00 95.19 88 ASN A N 1
ATOM 637 C CA . ASN A 1 88 ? -27.769 16.358 37.326 1.00 95.19 88 ASN A CA 1
ATOM 638 C C . ASN A 1 88 ? -26.583 16.827 36.461 1.00 95.19 88 ASN A C 1
ATOM 640 O O . ASN A 1 88 ? -26.003 16.025 35.731 1.00 95.19 88 ASN A O 1
ATOM 644 N N . ARG A 1 89 ? -26.157 18.090 36.613 1.00 96.31 89 ARG A N 1
ATOM 645 C CA . ARG A 1 89 ? -24.946 18.626 35.967 1.00 96.31 89 ARG A CA 1
ATOM 646 C C . ARG A 1 89 ? -23.681 17.886 36.395 1.00 96.31 89 ARG A C 1
ATOM 648 O O . ARG A 1 89 ? -22.874 17.537 35.540 1.00 96.31 89 ARG A O 1
ATOM 655 N N . LEU A 1 90 ? -23.506 17.652 37.694 1.00 96.06 90 LEU A N 1
ATOM 656 C CA . LEU A 1 90 ? -22.338 16.947 38.230 1.00 96.06 90 LEU A CA 1
ATOM 657 C C . LEU A 1 90 ? -22.291 15.494 37.762 1.00 96.06 90 LEU A C 1
ATOM 659 O O . LEU A 1 90 ? -21.230 15.015 37.382 1.00 96.06 90 LEU A O 1
ATOM 663 N N . MET A 1 91 ? -23.434 14.810 37.744 1.00 96.00 91 MET A N 1
ATOM 664 C CA . MET A 1 91 ? -23.528 13.437 37.254 1.00 96.00 91 MET A CA 1
ATOM 665 C C . MET A 1 91 ? -23.116 13.344 35.781 1.00 96.00 91 MET A C 1
ATOM 667 O O . MET A 1 91 ? -22.281 12.511 35.435 1.00 96.00 91 MET A O 1
ATOM 671 N N . LEU A 1 92 ? -23.607 14.261 34.942 1.00 95.19 92 LEU A N 1
ATOM 672 C CA . LEU A 1 92 ? -23.215 14.326 33.535 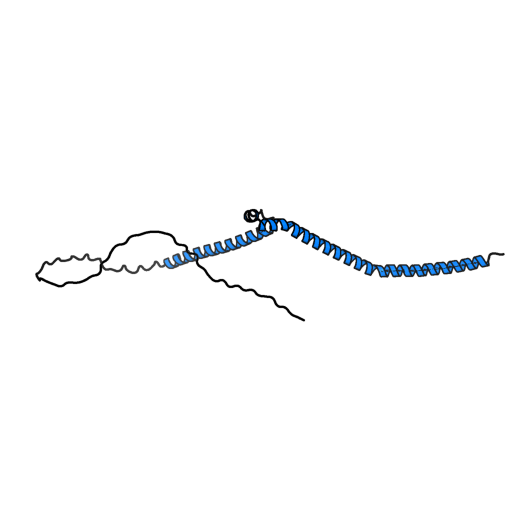1.00 95.19 92 LEU A CA 1
ATOM 673 C C . LEU A 1 92 ? -21.716 14.630 33.366 1.00 95.19 92 LEU A C 1
ATOM 675 O O . LEU A 1 92 ? -21.049 14.009 32.540 1.00 95.19 92 LEU A O 1
ATOM 679 N N . HIS A 1 93 ? -21.171 15.548 34.168 1.00 95.50 93 HIS A N 1
ATOM 680 C CA . HIS A 1 93 ? -19.747 15.886 34.141 1.00 95.50 93 HIS A CA 1
ATOM 681 C C . HIS A 1 93 ? -18.865 14.702 34.548 1.00 95.50 93 HIS A C 1
ATOM 683 O O . HIS A 1 93 ? -17.902 14.386 33.859 1.00 95.50 93 HIS A O 1
ATOM 689 N N . LEU A 1 94 ? -19.218 14.003 35.629 1.00 93.31 94 LEU A N 1
ATOM 690 C CA . LEU A 1 94 ? -18.510 12.805 36.084 1.00 93.31 94 LEU A CA 1
ATOM 691 C C . LEU A 1 94 ? -18.572 11.684 35.047 1.00 93.31 94 LEU A C 1
ATOM 693 O O . LEU A 1 94 ? -17.577 10.994 34.838 1.00 93.31 94 LEU A O 1
ATOM 697 N N . GLN A 1 95 ? -19.709 11.524 34.367 1.00 91.56 95 GLN A N 1
ATOM 698 C CA . GLN A 1 95 ? -19.841 10.565 33.275 1.00 91.56 95 GLN A CA 1
ATOM 699 C C . GLN A 1 95 ? -18.907 10.917 32.109 1.00 91.56 95 GLN A C 1
ATOM 701 O O . GLN A 1 95 ? -18.218 10.040 31.588 1.00 91.56 95 GLN A O 1
ATOM 706 N N . GLN A 1 96 ? -18.832 12.198 31.736 1.00 89.00 96 GLN A N 1
ATOM 707 C CA . GLN A 1 96 ? -17.915 12.668 30.698 1.00 89.00 96 GLN A CA 1
ATOM 708 C C . GLN A 1 96 ? -16.446 12.510 31.111 1.00 89.00 96 GLN A C 1
ATOM 710 O O . GLN A 1 96 ? -15.635 12.063 30.303 1.00 89.00 96 GLN A O 1
ATOM 715 N N . GLU A 1 97 ? -16.096 12.834 32.357 1.00 85.25 97 GLU A N 1
ATOM 716 C CA . GLU A 1 97 ? -14.746 12.643 32.892 1.00 85.25 97 GLU A CA 1
ATOM 717 C C . GLU A 1 97 ? -14.342 11.170 32.926 1.00 85.25 97 GLU A C 1
ATOM 719 O O . GLU A 1 97 ? -13.223 10.841 32.545 1.00 85.25 97 GLU A O 1
ATOM 724 N N . ALA A 1 98 ? -15.226 10.280 33.382 1.00 81.00 98 ALA A N 1
ATOM 725 C CA . ALA A 1 98 ? -14.969 8.844 33.398 1.00 81.00 98 ALA A CA 1
ATOM 726 C C . ALA A 1 98 ? -14.726 8.321 31.974 1.00 81.00 98 ALA A C 1
ATOM 728 O O . ALA A 1 98 ? -13.776 7.574 31.738 1.00 81.00 98 ALA A O 1
ATOM 729 N N . PHE A 1 99 ? -15.522 8.787 31.009 1.00 80.75 99 PHE A N 1
ATOM 730 C CA . PHE A 1 99 ? -15.352 8.453 29.598 1.00 80.75 99 PHE A CA 1
ATOM 731 C C . PHE A 1 99 ? -14.036 8.999 29.019 1.00 80.75 99 PHE A C 1
ATOM 733 O O . PHE A 1 99 ? -13.291 8.265 28.375 1.00 80.75 99 PHE A O 1
ATOM 740 N N . GLN A 1 100 ? -13.673 10.253 29.301 1.00 75.19 100 GLN A N 1
ATOM 741 C CA . GLN A 1 100 ? -12.397 10.825 28.849 1.00 75.19 100 GLN A CA 1
ATOM 742 C C . GLN A 1 100 ? -11.174 10.158 29.493 1.00 75.19 100 GLN A C 1
ATOM 744 O O . GLN A 1 100 ? -10.175 9.926 28.811 1.00 75.19 1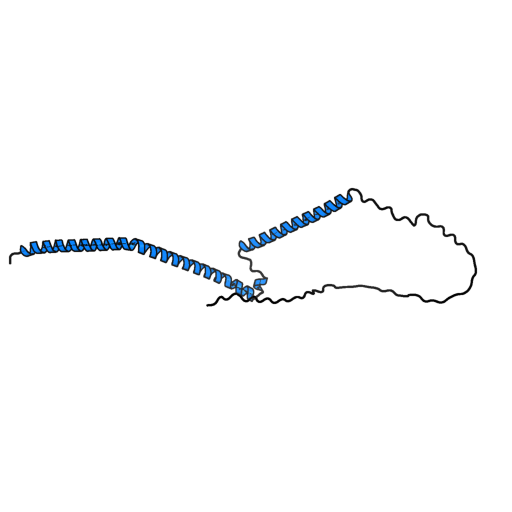00 GLN A O 1
ATOM 749 N N . LYS A 1 101 ? -11.239 9.810 30.783 1.00 71.69 101 LYS A N 1
ATOM 750 C CA . LYS A 1 101 ? -10.161 9.085 31.479 1.00 71.69 101 LYS A CA 1
ATOM 751 C C . LYS A 1 101 ? -9.953 7.694 30.878 1.00 71.69 101 LYS A C 1
ATOM 753 O O . LYS A 1 101 ? -8.812 7.271 30.741 1.00 71.69 101 LYS A O 1
ATOM 758 N N . SER A 1 102 ? -11.024 7.036 30.423 1.00 62.72 102 SER A N 1
ATOM 759 C CA . SER A 1 102 ? -10.918 5.765 29.690 1.00 62.72 102 SER A CA 1
ATOM 760 C C . SER A 1 102 ? -10.227 5.888 28.323 1.00 62.72 102 SER A C 1
ATOM 762 O O . SER A 1 102 ? -9.643 4.921 27.851 1.00 62.72 102 SER A O 1
ATOM 764 N N . LEU A 1 103 ? -10.253 7.075 27.705 1.00 63.59 103 LEU A N 1
ATOM 765 C CA . LEU A 1 103 ? -9.636 7.335 26.397 1.00 63.59 103 LEU A CA 1
ATOM 766 C C . LEU A 1 103 ? -8.172 7.791 26.478 1.00 63.59 103 LEU A C 1
ATOM 768 O O . LEU A 1 103 ? -7.447 7.670 25.496 1.00 63.59 103 LEU A O 1
ATOM 772 N N . SER A 1 104 ? -7.741 8.358 27.607 1.00 56.09 104 SER A N 1
ATOM 773 C CA . SER A 1 104 ? -6.463 9.086 27.718 1.00 56.09 104 SER A CA 1
ATOM 774 C C . SER A 1 104 ? -5.358 8.349 28.481 1.00 56.09 104 SER A C 1
ATOM 776 O O . SER A 1 104 ? -4.217 8.808 28.472 1.00 56.09 104 SER A O 1
ATOM 778 N N . GLN A 1 105 ? -5.649 7.213 29.122 1.00 48.72 105 GLN A N 1
ATOM 779 C CA . GLN A 1 105 ? -4.678 6.484 29.943 1.00 48.72 105 GLN A CA 1
ATOM 780 C C . GLN A 1 105 ? -4.780 4.966 29.708 1.00 48.72 105 GLN A C 1
ATOM 782 O O . GLN A 1 105 ? -5.900 4.461 29.612 1.00 48.72 105 GLN A O 1
ATOM 787 N N . PRO A 1 106 ? -3.660 4.209 29.651 1.00 55.91 106 PRO A N 1
ATOM 788 C CA . PRO A 1 106 ? -3.719 2.752 29.711 1.00 55.91 106 PRO A CA 1
ATOM 789 C C . PRO A 1 106 ? -4.424 2.371 31.014 1.00 55.91 106 PRO A C 1
ATOM 791 O O . PRO A 1 106 ? -3.949 2.716 32.099 1.00 55.91 106 PRO A O 1
ATOM 794 N N . LEU A 1 107 ? -5.598 1.753 30.901 1.00 57.66 107 LEU A N 1
ATOM 795 C CA . LEU A 1 107 ? -6.465 1.457 32.035 1.00 57.66 107 LEU A CA 1
ATOM 796 C C . LEU A 1 107 ? -5.676 0.644 33.085 1.00 57.66 107 LEU A C 1
ATOM 798 O O . LEU A 1 107 ? -5.050 -0.358 32.722 1.00 57.66 107 LEU A O 1
ATOM 802 N N . PRO A 1 108 ? -5.689 1.016 34.379 1.00 63.03 108 PRO A N 1
ATOM 803 C CA . PRO A 1 108 ? -5.241 0.110 35.429 1.00 63.03 108 PRO A CA 1
ATOM 804 C C . PRO A 1 108 ? -6.047 -1.189 35.317 1.00 63.03 108 PRO A C 1
ATOM 806 O O . PRO A 1 108 ? -7.258 -1.127 35.105 1.00 63.03 108 PRO A O 1
ATOM 809 N N . GLN A 1 109 ? -5.392 -2.349 35.430 1.00 65.50 109 GLN A N 1
ATOM 810 C CA . GLN A 1 109 ? -6.066 -3.648 35.330 1.00 65.50 109 GLN A CA 1
ATOM 811 C C . GLN A 1 109 ? -7.216 -3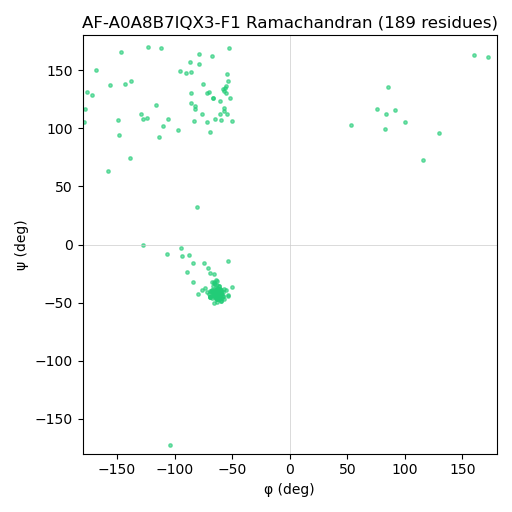.706 36.340 1.00 65.50 109 GLN A C 1
ATOM 813 O O . GLN A 1 109 ? -6.987 -3.696 37.551 1.00 65.50 109 GLN A O 1
ATOM 818 N N . ASP A 1 110 ? -8.450 -3.727 35.834 1.00 71.88 110 ASP A N 1
ATOM 819 C CA . ASP A 1 110 ? -9.646 -3.789 36.666 1.00 71.88 110 ASP A CA 1
ATOM 820 C C . ASP A 1 110 ? -9.589 -5.090 37.485 1.00 71.88 110 ASP A C 1
ATOM 822 O O . ASP A 1 110 ? -9.468 -6.173 36.896 1.00 71.88 110 ASP A O 1
ATOM 826 N N . PRO A 1 111 ? -9.664 -5.033 38.828 1.00 78.56 111 PRO A N 1
ATOM 827 C CA . PRO A 1 111 ? -9.689 -6.229 39.654 1.00 78.56 111 PRO A CA 1
ATOM 828 C C . PRO A 1 111 ? -10.738 -7.232 39.167 1.00 78.56 111 PRO A C 1
ATOM 830 O O . PRO A 1 111 ? -10.474 -8.428 39.168 1.00 78.56 111 PRO A O 1
ATOM 833 N N . LEU A 1 112 ? -11.897 -6.793 38.673 1.00 77.00 112 LEU A N 1
ATOM 834 C CA . LEU A 1 112 ? -12.921 -7.712 38.164 1.00 77.00 112 LEU A CA 1
ATOM 835 C C . LEU A 1 112 ? -12.479 -8.474 36.905 1.00 77.00 112 LEU A C 1
ATOM 837 O O . LEU A 1 112 ? -12.835 -9.642 36.744 1.00 77.00 112 LEU A O 1
ATOM 841 N N . CYS A 1 113 ? -11.659 -7.855 36.053 1.00 76.38 113 CYS A N 1
ATOM 842 C CA . CYS A 1 113 ? -11.052 -8.502 34.889 1.00 76.38 113 CYS A CA 1
ATOM 843 C C . CYS A 1 113 ? -10.029 -9.562 35.320 1.00 76.38 113 CYS A C 1
ATOM 845 O O . CYS A 1 113 ? -10.029 -10.667 34.785 1.00 76.38 113 CYS A O 1
ATOM 847 N N . MET A 1 114 ? -9.234 -9.275 36.357 1.00 79.12 114 MET A N 1
ATOM 848 C CA . MET A 1 114 ? -8.237 -10.212 36.891 1.00 79.12 114 MET A CA 1
ATOM 849 C C . MET A 1 114 ? -8.852 -11.474 37.509 1.00 79.12 114 MET A C 1
ATOM 851 O O . MET A 1 114 ? -8.273 -12.553 37.412 1.00 79.12 114 MET A O 1
ATOM 855 N N . HIS A 1 115 ? -10.026 -11.358 38.136 1.00 84.88 115 HIS A N 1
ATOM 856 C CA . HIS A 1 115 ? -10.710 -12.495 38.768 1.00 84.88 115 HIS A CA 1
ATOM 857 C C . HIS A 1 115 ? -11.625 -13.268 37.806 1.00 84.88 115 HIS A C 1
ATOM 859 O O . HIS A 1 115 ? -12.125 -14.338 38.156 1.00 84.88 115 HIS A O 1
ATOM 865 N N . ASN A 1 116 ? -11.853 -12.758 36.594 1.00 90.19 116 ASN A N 1
ATOM 866 C CA . ASN A 1 116 ? -12.659 -13.426 35.584 1.00 90.19 116 ASN A CA 1
ATOM 867 C C . ASN A 1 116 ? -11.759 -14.016 34.488 1.00 90.19 116 ASN A C 1
ATOM 869 O O . ASN A 1 116 ? -11.230 -13.298 33.645 1.00 90.19 116 ASN A O 1
ATOM 873 N N . SER A 1 117 ? -11.628 -15.347 34.468 1.00 90.12 117 SER A N 1
ATOM 874 C CA . SER A 1 117 ? -10.723 -16.052 33.545 1.00 90.12 117 SER A CA 1
ATOM 875 C C . SER A 1 117 ? -10.973 -15.727 32.063 1.00 90.12 117 SER A C 1
ATOM 877 O O . SER A 1 117 ? -10.011 -15.561 31.316 1.00 90.12 117 SER A O 1
ATOM 879 N N . SER A 1 118 ? -12.236 -15.588 31.636 1.00 91.19 118 SER A N 1
ATOM 880 C CA . SER A 1 118 ? -12.572 -15.235 30.249 1.00 91.19 118 SER A CA 1
ATOM 881 C C . SER A 1 118 ? -12.210 -13.794 29.886 1.00 91.19 118 SER A C 1
ATOM 883 O O . SER A 1 118 ? -11.660 -13.564 28.811 1.00 91.19 118 SER A O 1
ATOM 885 N N . LEU A 1 119 ? -12.482 -12.827 30.768 1.00 86.38 119 LEU A N 1
ATOM 886 C CA . LEU A 1 119 ? -12.135 -11.422 30.533 1.00 86.38 119 LEU A CA 1
ATOM 887 C C . LEU A 1 119 ? -10.615 -11.226 30.530 1.00 86.38 119 LEU A C 1
ATOM 889 O O . LEU A 1 119 ? -10.095 -10.551 29.645 1.00 86.38 119 LEU A O 1
ATOM 893 N N . TYR A 1 120 ? -9.900 -11.891 31.441 1.00 86.62 120 TYR A N 1
ATOM 894 C CA . TYR A 1 120 ? -8.439 -11.878 31.483 1.00 86.62 120 TYR A CA 1
ATOM 895 C C . TYR A 1 120 ? -7.808 -12.414 30.186 1.00 86.62 120 TYR A C 1
ATOM 897 O O . TYR A 1 120 ? -6.879 -11.815 29.644 1.00 86.62 120 TYR A O 1
ATOM 905 N N . ALA A 1 121 ? -8.342 -13.513 29.639 1.00 89.81 121 ALA A N 1
ATOM 906 C CA . ALA A 1 121 ? -7.867 -14.070 28.372 1.00 89.81 121 ALA A CA 1
ATOM 907 C C . ALA A 1 121 ? -8.059 -13.097 27.193 1.00 89.81 121 ALA A C 1
ATOM 909 O O . ALA A 1 121 ? -7.151 -12.942 26.378 1.00 89.81 121 ALA A O 1
ATOM 910 N N . LEU A 1 122 ? -9.205 -12.409 27.118 1.00 87.12 122 LEU A N 1
ATOM 911 C CA . LEU A 1 122 ? -9.470 -11.405 26.079 1.00 87.12 122 LEU A CA 1
ATOM 912 C C . LEU A 1 122 ? -8.554 -10.182 26.208 1.00 87.12 122 LEU A C 1
ATOM 914 O O . LEU A 1 122 ? -8.012 -9.717 25.207 1.00 87.12 122 LEU A O 1
ATOM 918 N N . GLN A 1 123 ? -8.334 -9.693 27.430 1.00 84.94 123 GLN A N 1
ATOM 919 C CA . GLN A 1 123 ? -7.438 -8.564 27.699 1.00 84.94 123 GLN A CA 1
ATOM 920 C C . GLN A 1 123 ? -6.002 -8.858 27.234 1.00 84.94 123 GLN A C 1
ATOM 922 O O . GLN A 1 123 ? -5.351 -7.994 26.650 1.00 84.94 123 GLN A O 1
ATOM 927 N N . ASN A 1 124 ? -5.528 -10.094 27.426 1.00 87.00 124 ASN A N 1
ATOM 928 C CA . ASN A 1 124 ? -4.196 -10.527 26.992 1.00 87.00 124 ASN A CA 1
ATOM 929 C C . ASN A 1 124 ? -4.057 -10.677 25.467 1.00 87.00 124 ASN A C 1
ATOM 931 O O . ASN A 1 124 ? -2.940 -10.662 24.953 1.00 87.00 124 ASN A O 1
ATOM 935 N N . LEU A 1 125 ? -5.166 -10.820 24.736 1.00 90.12 125 LEU A N 1
ATOM 936 C CA . LEU A 1 125 ? -5.175 -10.858 23.270 1.00 90.12 125 LEU A CA 1
ATOM 937 C C . LEU A 1 125 ? -5.198 -9.459 22.643 1.00 90.12 125 LEU A C 1
ATOM 939 O O . LEU A 1 125 ? -4.898 -9.323 21.459 1.00 90.12 125 LEU A O 1
ATOM 943 N N . GLN A 1 126 ? -5.530 -8.421 23.413 1.00 85.50 126 GLN A N 1
ATOM 944 C CA . GLN A 1 126 ? -5.636 -7.058 22.897 1.00 85.50 126 GLN A CA 1
ATOM 945 C C . GLN A 1 126 ? -4.333 -6.546 22.241 1.00 85.50 126 GLN A C 1
ATOM 947 O O . GLN A 1 126 ? -4.435 -6.013 21.139 1.00 85.50 126 GLN A O 1
ATOM 952 N N . PRO A 1 127 ? -3.124 -6.741 22.815 1.00 89.44 127 PRO A N 1
ATOM 953 C CA . PRO A 1 127 ? -1.879 -6.302 22.174 1.00 89.44 127 PRO A CA 1
ATOM 954 C C . PRO A 1 127 ? -1.670 -6.951 20.805 1.00 89.44 127 PRO A C 1
ATOM 956 O O . PRO A 1 127 ? -1.384 -6.266 19.833 1.00 89.44 127 PRO A O 1
ATOM 959 N N . TRP A 1 128 ? -1.944 -8.254 20.698 1.00 91.75 128 TRP A N 1
ATOM 960 C CA . TRP A 1 128 ? -1.870 -8.969 19.428 1.00 91.75 128 TRP A CA 1
ATOM 961 C C . TRP A 1 128 ? -2.846 -8.404 18.398 1.00 91.75 128 TRP A C 1
ATOM 963 O O . TRP A 1 128 ? -2.512 -8.326 17.221 1.00 91.75 128 TRP A O 1
ATOM 973 N N . ALA A 1 129 ? -4.055 -8.016 18.807 1.00 91.44 129 ALA A N 1
ATOM 974 C CA . ALA A 1 129 ? -5.019 -7.413 17.893 1.00 91.44 129 ALA A CA 1
ATOM 975 C C . ALA A 1 129 ? -4.523 -6.068 17.340 1.00 91.44 129 ALA A C 1
ATOM 977 O O . ALA A 1 129 ? -4.712 -5.807 16.154 1.00 91.44 129 ALA A O 1
ATOM 978 N N . GLU A 1 130 ? -3.875 -5.243 18.165 1.00 89.94 130 GLU A N 1
ATOM 979 C CA . GLU A 1 130 ? -3.267 -3.989 17.708 1.00 89.94 130 GLU A CA 1
ATOM 980 C C . GLU A 1 130 ? -2.048 -4.244 16.808 1.00 89.94 130 GLU A C 1
ATOM 982 O O . GLU A 1 130 ? -2.011 -3.712 15.701 1.00 89.94 130 GLU A O 1
ATOM 987 N N . ASP A 1 131 ? -1.143 -5.158 17.180 1.00 95.06 131 ASP A N 1
ATOM 988 C CA . ASP A 1 131 ? 0.011 -5.545 16.350 1.00 95.06 131 ASP A CA 1
ATOM 989 C C . ASP A 1 131 ? -0.423 -6.051 14.960 1.00 95.06 131 ASP A C 1
ATOM 991 O O . ASP A 1 131 ? 0.211 -5.768 13.941 1.00 95.06 131 ASP A O 1
ATOM 995 N N . ASN A 1 132 ? -1.529 -6.806 14.893 1.00 96.12 132 ASN A N 1
ATOM 996 C CA . ASN A 1 132 ? -2.094 -7.270 13.625 1.00 96.12 132 ASN A CA 1
ATOM 997 C C . ASN A 1 132 ? -2.652 -6.109 12.791 1.00 96.12 132 ASN A C 1
ATOM 999 O O . ASN A 1 132 ? -2.471 -6.108 11.575 1.00 96.12 132 ASN A O 1
ATOM 1003 N N . LYS A 1 133 ? -3.303 -5.116 13.409 1.00 96.69 133 LYS A N 1
ATOM 1004 C CA . LYS A 1 133 ? -3.777 -3.919 12.692 1.00 96.69 133 LYS A CA 1
ATOM 1005 C C . LYS A 1 133 ? -2.612 -3.096 12.155 1.00 96.69 133 LYS A C 1
ATOM 1007 O O . LYS A 1 133 ? -2.660 -2.684 11.002 1.00 96.69 133 LYS A O 1
ATOM 1012 N N . GLU A 1 134 ? -1.570 -2.895 12.958 1.00 97.25 134 GLU A N 1
ATOM 1013 C CA . GLU A 1 134 ? -0.353 -2.201 12.526 1.00 97.25 134 GLU A CA 1
ATOM 1014 C C . GLU A 1 134 ? 0.315 -2.940 11.367 1.00 97.25 134 GLU A C 1
ATOM 1016 O O . GLU A 1 134 ? 0.670 -2.328 10.361 1.00 97.25 134 GLU A O 1
ATOM 1021 N N . ARG A 1 135 ? 0.409 -4.274 11.451 1.00 98.00 135 ARG A N 1
ATOM 1022 C CA . ARG A 1 135 ? 0.949 -5.096 10.364 1.00 98.00 135 ARG A CA 1
ATOM 1023 C C . ARG A 1 135 ? 0.137 -4.968 9.079 1.00 98.00 135 ARG A C 1
ATOM 1025 O O . ARG A 1 135 ? 0.726 -4.905 8.005 1.00 98.00 135 ARG A O 1
ATOM 1032 N N . VAL A 1 136 ? -1.191 -4.961 9.179 1.00 98.19 136 VAL A N 1
ATOM 1033 C CA . VAL A 1 136 ? -2.069 -4.769 8.017 1.00 98.19 136 VAL A CA 1
ATOM 1034 C C . VAL A 1 136 ? -1.850 -3.385 7.407 1.00 98.19 136 VAL A C 1
ATOM 1036 O O . VAL A 1 136 ? -1.632 -3.302 6.203 1.00 98.19 136 VAL A O 1
ATOM 1039 N N . ALA A 1 137 ? -1.818 -2.328 8.221 1.00 98.31 137 ALA A N 1
ATOM 1040 C CA . ALA A 1 137 ? -1.581 -0.965 7.744 1.00 98.31 137 ALA A CA 1
ATOM 1041 C C . ALA A 1 137 ? -0.212 -0.811 7.055 1.00 98.31 137 ALA A C 1
ATOM 1043 O O . ALA A 1 137 ? -0.097 -0.132 6.036 1.00 98.31 137 ALA A O 1
ATOM 1044 N N . GLU A 1 138 ? 0.820 -1.475 7.578 1.00 98.38 138 GLU A N 1
ATOM 1045 C CA . GLU A 1 138 ? 2.152 -1.485 6.972 1.00 98.38 138 GLU A CA 1
ATOM 1046 C C . GLU A 1 138 ? 2.157 -2.183 5.605 1.00 98.38 138 GLU A C 1
ATOM 1048 O O . GLU A 1 138 ? 2.703 -1.652 4.642 1.00 98.38 138 GLU A O 1
ATOM 1053 N N . LEU A 1 139 ? 1.489 -3.334 5.483 1.00 98.62 139 LEU A N 1
ATOM 1054 C CA . LEU A 1 139 ? 1.361 -4.031 4.200 1.00 98.62 139 LEU A CA 1
ATOM 1055 C C . LEU A 1 139 ? 0.570 -3.206 3.177 1.00 98.62 139 LEU A C 1
ATOM 1057 O O . LEU A 1 139 ? 0.929 -3.170 2.004 1.00 98.62 139 LEU A O 1
ATOM 1061 N N . GLU A 1 140 ? -0.488 -2.519 3.606 1.00 98.56 140 GLU A N 1
ATOM 1062 C CA . GLU A 1 140 ? -1.243 -1.608 2.741 1.00 98.56 140 GLU A CA 1
ATOM 1063 C C . GLU A 1 140 ? -0.375 -0.435 2.254 1.00 98.56 140 GLU A C 1
ATOM 1065 O O . GLU A 1 140 ? -0.453 -0.056 1.082 1.00 98.56 140 GLU A O 1
ATOM 1070 N N . ARG A 1 141 ? 0.503 0.100 3.116 1.00 98.62 141 ARG A N 1
ATOM 1071 C CA . ARG A 1 141 ? 1.496 1.121 2.743 1.00 98.62 141 ARG A CA 1
ATOM 1072 C C . ARG A 1 141 ? 2.485 0.584 1.709 1.00 98.62 141 ARG A C 1
ATOM 1074 O O . ARG A 1 141 ? 2.693 1.236 0.689 1.00 9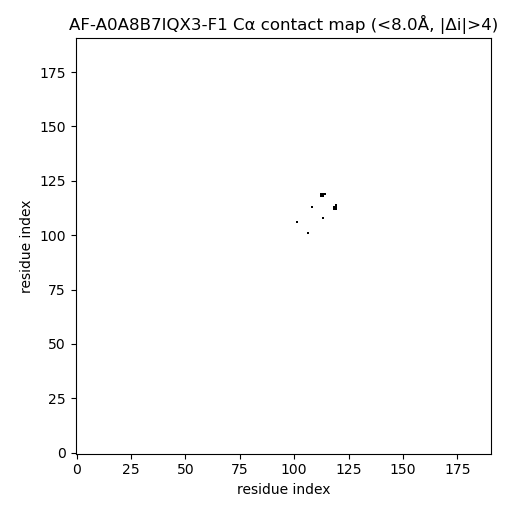8.62 141 ARG A O 1
ATOM 1081 N N . GLU A 1 142 ? 3.061 -0.594 1.944 1.00 98.69 142 GLU A N 1
ATOM 1082 C CA . GLU A 1 142 ? 4.001 -1.237 1.015 1.00 98.69 142 GLU A CA 1
ATOM 1083 C C . GLU A 1 142 ? 3.364 -1.497 -0.357 1.00 98.69 142 GLU A C 1
ATOM 1085 O O . GLU A 1 142 ? 3.981 -1.229 -1.390 1.00 98.69 142 GLU A O 1
ATOM 1090 N N . ILE A 1 143 ? 2.110 -1.964 -0.382 1.00 98.75 143 ILE A N 1
ATOM 1091 C CA . ILE A 1 143 ? 1.344 -2.134 -1.624 1.00 98.75 143 ILE A CA 1
ATOM 1092 C C . ILE A 1 143 ? 1.203 -0.788 -2.339 1.00 98.75 143 ILE A C 1
ATOM 1094 O O . ILE A 1 143 ? 1.519 -0.692 -3.526 1.00 98.75 143 ILE A O 1
ATOM 1098 N N . GLY A 1 144 ? 0.797 0.263 -1.624 1.00 98.69 144 GLY A N 1
ATOM 1099 C CA . GLY A 1 144 ? 0.652 1.599 -2.203 1.00 98.69 144 GLY A CA 1
ATOM 1100 C C . GLY A 1 144 ? 1.964 2.172 -2.755 1.00 98.69 144 GLY A C 1
ATOM 1101 O O . GLY A 1 144 ? 1.960 2.850 -3.784 1.00 98.69 144 GLY A O 1
ATOM 1102 N N . GLU A 1 145 ? 3.096 1.888 -2.114 1.00 98.62 145 GLU A N 1
ATOM 1103 C CA . GLU A 1 145 ? 4.425 2.282 -2.599 1.00 98.62 145 GLU A CA 1
ATOM 1104 C C . GLU A 1 145 ? 4.830 1.512 -3.858 1.00 98.62 145 GLU A C 1
ATOM 1106 O O . GLU A 1 145 ? 5.278 2.118 -4.834 1.00 98.62 145 GLU A O 1
ATOM 1111 N N . ALA A 1 146 ? 4.615 0.195 -3.880 1.00 98.56 146 ALA A N 1
ATOM 1112 C CA . ALA A 1 146 ? 4.889 -0.633 -5.051 1.00 98.56 146 ALA A CA 1
ATOM 1113 C C . ALA A 1 146 ? 4.035 -0.218 -6.262 1.00 98.56 146 ALA A C 1
ATOM 1115 O O . ALA A 1 146 ? 4.533 -0.169 -7.390 1.00 98.56 146 ALA A O 1
ATOM 1116 N N . GLU A 1 147 ? 2.766 0.132 -6.042 1.00 98.75 147 GLU A N 1
ATOM 1117 C CA . GLU A 1 147 ? 1.877 0.658 -7.081 1.00 98.75 147 GLU A CA 1
ATOM 1118 C C . GLU A 1 147 ? 2.360 2.005 -7.632 1.00 98.75 147 GLU A C 1
ATOM 1120 O O . GLU A 1 147 ? 2.355 2.216 -8.850 1.00 98.75 147 GLU A O 1
ATOM 1125 N N . GLN A 1 148 ? 2.815 2.913 -6.764 1.00 98.75 148 GLN A N 1
ATOM 1126 C CA . GLN A 1 148 ? 3.380 4.199 -7.181 1.00 98.75 148 GLN A CA 1
ATOM 1127 C C . GLN A 1 148 ? 4.664 4.025 -7.992 1.00 98.75 148 GLN A C 1
ATOM 1129 O O . GLN A 1 148 ? 4.819 4.672 -9.032 1.00 98.75 148 GLN A O 1
ATOM 1134 N N . GLU A 1 149 ? 5.558 3.135 -7.562 1.00 98.62 149 GLU A N 1
ATOM 1135 C CA . GLU A 1 149 ? 6.798 2.860 -8.286 1.00 98.62 149 GLU A CA 1
ATOM 1136 C C . GLU A 1 149 ? 6.508 2.207 -9.644 1.00 98.62 149 GLU A C 1
ATOM 1138 O O . GLU A 1 149 ? 7.048 2.625 -10.669 1.00 98.62 149 GLU A O 1
ATOM 1143 N N . MET A 1 150 ? 5.558 1.270 -9.701 1.00 98.62 150 MET A N 1
ATOM 1144 C CA . MET A 1 150 ? 5.088 0.706 -10.968 1.00 98.62 150 MET A CA 1
ATOM 1145 C C . MET A 1 150 ? 4.532 1.799 -11.893 1.00 98.62 150 MET A C 1
ATOM 1147 O O . MET A 1 150 ? 4.888 1.872 -13.074 1.00 98.62 150 MET A O 1
ATOM 1151 N N . ALA A 1 151 ? 3.696 2.697 -11.365 1.00 98.69 151 ALA A N 1
ATOM 1152 C CA . ALA A 1 151 ? 3.155 3.818 -12.125 1.00 98.69 151 ALA A CA 1
ATOM 1153 C C . ALA A 1 151 ? 4.260 4.761 -12.629 1.00 98.69 151 ALA A C 1
ATOM 1155 O O . ALA A 1 151 ? 4.155 5.297 -13.736 1.00 98.69 151 ALA A O 1
ATOM 1156 N N . ARG A 1 152 ? 5.328 4.953 -11.850 1.00 98.50 152 ARG A N 1
ATOM 1157 C CA . ARG A 1 152 ? 6.508 5.719 -12.254 1.00 98.50 152 ARG A CA 1
ATOM 1158 C C . ARG A 1 152 ? 7.258 5.035 -13.396 1.00 98.50 152 ARG A C 1
ATOM 1160 O O . ARG A 1 152 ? 7.484 5.680 -14.423 1.00 98.50 152 ARG A O 1
ATOM 1167 N N . CYS A 1 153 ? 7.564 3.741 -13.279 1.00 98.19 153 CYS A N 1
ATOM 1168 C CA . CYS A 1 153 ? 8.218 2.970 -14.341 1.00 98.19 153 CYS A CA 1
ATOM 1169 C C . CYS A 1 153 ? 7.455 3.071 -15.668 1.00 98.19 153 CYS A C 1
ATOM 1171 O O . CYS A 1 153 ? 8.060 3.307 -16.714 1.00 98.19 153 CYS A O 1
ATOM 1173 N N . LEU A 1 154 ? 6.123 2.970 -15.635 1.00 98.44 154 LEU A N 1
ATOM 1174 C CA . LEU A 1 154 ? 5.285 3.085 -16.833 1.00 98.44 154 LEU A CA 1
ATOM 1175 C C . LEU A 1 154 ? 5.347 4.473 -17.490 1.00 98.44 154 LEU A C 1
ATOM 1177 O O . LEU A 1 154 ? 5.220 4.575 -18.711 1.00 98.44 154 LEU A O 1
ATOM 1181 N N . ARG A 1 155 ? 5.557 5.544 -16.714 1.00 98.38 155 ARG A N 1
ATOM 1182 C CA . ARG A 1 155 ? 5.703 6.911 -17.248 1.00 98.38 155 ARG A CA 1
ATOM 1183 C C . ARG A 1 155 ? 7.075 7.145 -17.873 1.00 98.38 155 ARG A C 1
ATOM 1185 O O . ARG A 1 155 ? 7.167 7.817 -18.899 1.00 98.38 155 ARG A O 1
ATOM 1192 N N . GLU A 1 156 ? 8.129 6.613 -17.263 1.00 98.25 156 GLU A N 1
ATOM 1193 C CA . GLU A 1 156 ? 9.516 6.855 -17.682 1.00 98.25 156 GLU A CA 1
ATOM 1194 C C . GLU A 1 156 ? 9.956 5.923 -18.826 1.00 98.25 156 GLU A C 1
ATOM 1196 O O . GLU A 1 156 ? 10.701 6.337 -19.722 1.00 98.25 156 GLU A O 1
ATOM 1201 N N . TYR A 1 157 ? 9.437 4.690 -18.865 1.00 98.62 157 TYR A N 1
ATOM 1202 C CA . TYR A 1 157 ? 9.821 3.670 -19.845 1.00 98.62 157 TYR A CA 1
ATOM 1203 C C . TYR A 1 157 ? 9.708 4.118 -21.317 1.00 98.62 157 TYR A C 1
ATOM 1205 O O . TYR A 1 157 ? 10.662 3.897 -22.068 1.00 98.62 157 TYR A O 1
ATOM 1213 N N . PRO A 1 158 ? 8.638 4.804 -21.776 1.00 98.69 158 PRO A N 1
ATOM 1214 C CA . PRO A 1 158 ? 8.543 5.239 -23.170 1.00 98.69 158 PRO A CA 1
ATOM 1215 C C . PRO A 1 158 ? 9.633 6.236 -23.587 1.00 98.69 158 PRO A C 1
ATOM 1217 O O . PRO A 1 158 ? 10.032 6.267 -24.750 1.00 98.69 158 PRO A O 1
ATOM 1220 N N . ALA A 1 159 ? 10.115 7.083 -22.671 1.00 97.94 159 ALA A N 1
ATOM 1221 C CA . ALA A 1 159 ? 11.218 8.001 -22.961 1.00 97.94 159 ALA A CA 1
ATOM 1222 C C . ALA A 1 159 ? 12.535 7.236 -23.144 1.00 97.94 159 ALA A C 1
ATOM 1224 O O . ALA A 1 159 ? 13.234 7.454 -24.133 1.00 97.94 159 ALA A O 1
ATOM 1225 N N . LEU A 1 160 ? 12.813 6.284 -22.251 1.00 98.44 160 LEU A N 1
ATOM 1226 C CA . LEU A 1 160 ? 13.984 5.416 -22.348 1.00 98.44 160 LEU A CA 1
ATOM 1227 C C . LEU A 1 160 ? 13.955 4.554 -23.619 1.00 98.44 160 LEU A C 1
ATOM 1229 O O . LEU A 1 160 ? 14.965 4.429 -24.308 1.00 98.44 160 LEU A O 1
ATOM 1233 N N . LEU A 1 161 ? 12.791 4.004 -23.970 1.00 98.56 161 LEU A N 1
ATOM 1234 C CA . LEU A 1 161 ? 12.619 3.215 -25.187 1.00 98.56 161 LEU A CA 1
ATOM 1235 C C . LEU A 1 161 ? 12.881 4.053 -26.444 1.00 98.56 161 LEU A C 1
ATOM 1237 O O . LEU A 1 161 ? 13.571 3.592 -27.348 1.00 98.56 161 LEU A O 1
ATOM 1241 N N . ARG A 1 162 ? 12.385 5.296 -26.488 1.00 98.62 162 ARG A N 1
ATOM 1242 C CA . ARG A 1 162 ? 12.672 6.223 -27.594 1.00 98.62 162 ARG A CA 1
ATOM 1243 C C . ARG A 1 162 ? 14.162 6.518 -27.725 1.00 98.62 162 ARG A C 1
ATOM 1245 O O . ARG A 1 162 ? 14.672 6.490 -28.840 1.00 98.62 162 ARG A O 1
ATOM 1252 N N . LEU A 1 163 ? 14.855 6.753 -26.610 1.00 98.62 163 LEU A N 1
ATOM 1253 C CA . LEU A 1 163 ? 16.303 6.957 -26.618 1.00 98.62 163 LEU A CA 1
ATOM 1254 C C . LEU A 1 163 ? 17.034 5.722 -27.155 1.00 98.62 163 LEU A C 1
ATOM 1256 O O . LEU A 1 163 ? 17.890 5.853 -28.022 1.00 98.62 163 LEU A O 1
ATOM 1260 N N . ARG A 1 164 ? 16.654 4.522 -26.700 1.00 98.56 164 ARG A N 1
ATOM 1261 C CA . ARG A 1 164 ? 17.215 3.266 -27.213 1.00 98.56 164 ARG A CA 1
ATOM 1262 C C . ARG A 1 164 ? 17.033 3.141 -28.727 1.00 98.56 164 ARG A C 1
ATOM 1264 O O . ARG A 1 164 ? 17.991 2.835 -29.420 1.00 98.56 164 ARG A O 1
ATOM 1271 N N . MET A 1 165 ? 15.834 3.422 -29.235 1.00 98.81 165 MET A N 1
ATOM 1272 C CA . MET A 1 165 ? 15.571 3.368 -30.675 1.00 98.81 165 MET A CA 1
ATOM 1273 C C . MET A 1 165 ? 16.395 4.396 -31.460 1.00 98.81 165 MET A C 1
ATOM 1275 O O . MET A 1 165 ? 16.871 4.082 -32.545 1.00 98.81 165 MET A O 1
ATOM 1279 N N . ALA A 1 166 ? 16.586 5.609 -30.929 1.00 98.75 166 ALA A N 1
ATOM 1280 C CA . ALA A 1 166 ? 17.445 6.612 -31.559 1.00 98.75 166 ALA A CA 1
ATOM 1281 C C . ALA A 1 166 ? 18.905 6.134 -31.638 1.00 98.75 166 ALA A C 1
ATOM 1283 O O . ALA A 1 166 ? 19.528 6.245 -32.690 1.00 98.75 166 ALA A O 1
ATOM 1284 N N . LEU A 1 167 ? 19.413 5.520 -30.565 1.00 98.81 167 LEU A N 1
ATOM 1285 C CA . LEU A 1 167 ? 20.751 4.926 -30.547 1.00 98.81 167 LEU A CA 1
ATOM 1286 C C . LEU A 1 167 ? 20.886 3.769 -31.543 1.00 98.81 167 LEU A C 1
ATOM 1288 O O . LEU A 1 167 ? 21.912 3.663 -32.206 1.00 98.81 167 LEU A O 1
ATOM 1292 N N . ASP A 1 168 ? 19.860 2.925 -31.690 1.00 98.75 168 ASP A N 1
ATOM 1293 C CA . ASP A 1 168 ? 19.869 1.844 -32.684 1.00 98.75 168 ASP A CA 1
ATOM 1294 C C . ASP A 1 168 ? 20.012 2.405 -34.117 1.00 98.75 168 ASP A C 1
ATOM 1296 O O . ASP A 1 168 ? 20.755 1.849 -34.929 1.00 98.75 168 ASP A O 1
ATOM 1300 N N . VAL A 1 169 ? 19.359 3.538 -34.413 1.00 98.69 169 VAL A N 1
ATOM 1301 C CA . VAL A 1 169 ? 19.495 4.248 -35.698 1.00 98.69 169 VAL A CA 1
ATOM 1302 C C . VAL A 1 169 ? 20.894 4.840 -35.868 1.00 98.69 169 VAL A C 1
ATOM 1304 O O . VAL A 1 169 ? 21.499 4.672 -36.925 1.00 98.69 169 VAL A O 1
ATOM 1307 N N . GLU A 1 170 ? 21.433 5.504 -34.846 1.00 98.75 170 GLU A N 1
ATOM 1308 C CA . GLU A 1 170 ? 22.787 6.069 -34.897 1.00 98.75 170 GLU A CA 1
ATOM 1309 C C . GLU A 1 170 ? 23.841 4.983 -35.118 1.00 98.75 170 GLU A C 1
ATOM 1311 O O . GLU A 1 170 ? 24.705 5.129 -35.978 1.00 98.75 170 GLU A O 1
ATOM 1316 N N . ILE A 1 171 ? 23.748 3.861 -34.399 1.00 98.62 171 ILE A N 1
ATOM 1317 C CA . ILE A 1 171 ? 24.658 2.722 -34.561 1.00 98.62 171 ILE A CA 1
ATOM 1318 C C . ILE A 1 171 ? 24.589 2.173 -35.989 1.00 98.62 171 ILE A C 1
ATOM 1320 O O . ILE A 1 171 ? 25.634 1.863 -36.560 1.00 98.62 171 ILE A O 1
ATOM 1324 N N . ALA A 1 172 ? 23.393 2.057 -36.573 1.00 98.69 172 ALA A N 1
ATOM 1325 C CA . ALA A 1 172 ? 23.242 1.628 -37.961 1.00 98.69 172 ALA A CA 1
ATOM 1326 C C . ALA A 1 172 ? 23.923 2.608 -38.929 1.00 98.69 172 ALA A C 1
ATOM 1328 O O . ALA A 1 172 ? 24.718 2.179 -39.761 1.00 98.69 172 ALA A O 1
ATOM 1329 N N . ALA A 1 173 ? 23.706 3.914 -38.755 1.00 98.62 173 ALA A N 1
ATOM 1330 C CA . ALA A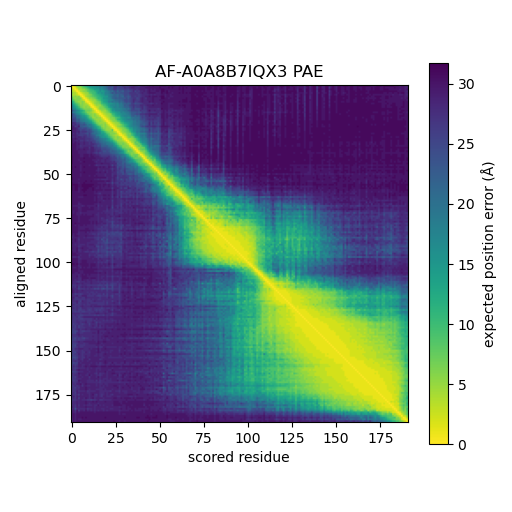 1 173 ? 24.357 4.939 -39.568 1.00 98.62 173 ALA A CA 1
ATOM 1331 C C . ALA A 1 173 ? 25.892 4.904 -39.432 1.00 98.62 173 ALA A C 1
ATOM 1333 O O . ALA A 1 173 ? 26.608 4.999 -40.428 1.00 98.62 173 ALA A O 1
ATOM 1334 N N . TYR A 1 174 ? 26.417 4.722 -38.213 1.00 98.56 174 TYR A N 1
ATOM 1335 C CA . TYR A 1 174 ? 27.858 4.582 -37.992 1.00 98.56 174 TYR A CA 1
ATOM 1336 C C . TYR A 1 174 ? 28.435 3.344 -38.685 1.00 98.56 174 TYR A C 1
ATOM 1338 O O . TYR A 1 174 ? 29.529 3.425 -39.239 1.00 98.56 174 TYR A O 1
ATOM 1346 N N . ARG A 1 175 ? 27.711 2.219 -38.697 1.00 98.25 175 ARG A N 1
ATOM 1347 C CA . ARG A 1 175 ? 28.134 1.011 -39.423 1.00 98.25 175 ARG A CA 1
ATOM 1348 C C . ARG A 1 175 ? 28.187 1.244 -40.930 1.00 98.25 175 ARG A C 1
ATOM 1350 O O . ARG A 1 175 ? 29.211 0.946 -41.528 1.00 98.25 175 ARG A O 1
ATOM 1357 N N . GLU A 1 176 ? 27.154 1.848 -41.518 1.00 98.06 176 GLU A N 1
ATOM 1358 C CA . GLU A 1 176 ? 27.130 2.153 -42.958 1.00 98.06 176 GLU A CA 1
ATOM 1359 C C . GLU A 1 176 ? 28.281 3.081 -43.379 1.00 98.06 176 GLU A C 1
ATOM 1361 O O . GLU A 1 176 ? 28.910 2.873 -44.418 1.00 98.06 176 GLU A O 1
ATOM 1366 N N . MET A 1 177 ? 28.598 4.096 -42.566 1.00 97.75 177 MET A N 1
ATOM 1367 C CA . MET A 1 177 ? 29.730 4.990 -42.842 1.00 97.75 177 MET A CA 1
ATOM 1368 C C . MET A 1 177 ? 31.069 4.248 -42.813 1.00 97.75 177 MET A C 1
ATOM 1370 O O . MET A 1 177 ? 31.892 4.448 -43.707 1.00 97.75 177 MET A O 1
ATOM 1374 N N . LEU A 1 178 ? 31.273 3.377 -41.822 1.00 97.31 178 LEU A N 1
ATOM 1375 C CA . LEU A 1 178 ? 32.488 2.569 -41.705 1.00 97.31 178 LEU A CA 1
ATOM 1376 C C . LEU A 1 178 ? 32.623 1.578 -42.869 1.00 97.31 178 LEU A C 1
ATOM 1378 O O . LEU A 1 178 ? 33.692 1.495 -43.468 1.00 97.31 178 LEU A O 1
ATOM 1382 N N . GLU A 1 179 ? 31.540 0.901 -43.258 1.00 96.31 179 GLU A N 1
ATOM 1383 C CA . GLU A 1 179 ? 31.518 0.013 -44.431 1.00 96.31 179 GLU A CA 1
ATOM 1384 C C . GLU A 1 179 ? 31.905 0.771 -45.716 1.00 96.31 179 GLU A C 1
ATOM 1386 O O . GLU A 1 179 ? 32.690 0.283 -46.534 1.00 96.31 179 GLU A O 1
ATOM 1391 N N . GLY A 1 180 ? 31.417 2.005 -45.884 1.00 94.75 180 GLY A N 1
ATOM 1392 C CA . GLY A 1 180 ? 31.798 2.872 -47.000 1.00 94.75 180 GLY A CA 1
ATOM 1393 C C . GLY A 1 180 ? 33.282 3.263 -47.004 1.00 94.75 180 GLY A C 1
ATOM 1394 O O . GLY A 1 180 ? 33.903 3.335 -48.070 1.00 94.75 180 GLY A O 1
ATOM 1395 N N . GLU A 1 181 ? 33.875 3.508 -45.835 1.00 95.44 181 GLU A N 1
ATOM 1396 C CA . GLU A 1 181 ? 35.310 3.785 -45.700 1.00 95.44 181 GLU A CA 1
ATOM 1397 C C . GLU A 1 181 ? 36.166 2.548 -45.997 1.00 95.44 181 GLU A C 1
ATOM 1399 O O . GLU A 1 181 ? 37.137 2.643 -46.756 1.00 95.44 181 GLU A O 1
ATOM 1404 N N . GLU A 1 182 ? 35.777 1.381 -45.480 1.00 93.38 182 GLU A N 1
ATOM 1405 C CA . GLU A 1 182 ? 36.446 0.103 -45.738 1.00 93.38 182 GLU A CA 1
ATOM 1406 C C . GLU A 1 182 ? 36.451 -0.246 -47.231 1.00 93.38 182 GLU A C 1
ATOM 1408 O O . GLU A 1 182 ? 37.487 -0.652 -47.760 1.00 93.38 182 GLU A O 1
ATOM 1413 N N . LEU A 1 183 ? 35.349 -0.010 -47.953 1.00 90.44 183 LEU A N 1
ATOM 1414 C CA . LEU A 1 183 ? 35.284 -0.214 -49.406 1.00 90.44 183 LEU A CA 1
ATOM 1415 C C . LEU A 1 183 ? 36.262 0.692 -50.172 1.00 90.44 183 LEU A C 1
ATOM 1417 O O . LEU A 1 183 ? 36.941 0.240 -51.100 1.00 90.44 183 LEU A O 1
ATOM 1421 N N . ARG A 1 184 ? 36.378 1.968 -49.781 1.00 90.06 184 ARG A N 1
ATOM 1422 C CA . ARG A 1 184 ? 37.312 2.916 -50.415 1.00 90.06 184 ARG A CA 1
ATOM 1423 C C . ARG A 1 184 ? 38.764 2.507 -50.182 1.00 90.06 184 ARG A C 1
ATOM 1425 O O . ARG A 1 184 ? 39.548 2.525 -51.129 1.00 90.06 184 ARG A O 1
ATOM 1432 N N . LEU A 1 185 ? 39.109 2.114 -48.957 1.00 88.75 185 LEU A N 1
ATOM 1433 C CA . LEU A 1 185 ? 40.463 1.689 -48.594 1.00 88.75 185 LEU A CA 1
ATOM 1434 C C . LEU A 1 185 ? 40.820 0.313 -49.176 1.00 88.75 185 LEU A C 1
ATOM 1436 O O . LEU A 1 185 ? 41.923 0.141 -49.690 1.00 88.75 185 LEU A O 1
ATOM 1440 N N . GLY A 1 186 ? 39.890 -0.644 -49.168 1.00 79.31 186 GLY A N 1
ATOM 1441 C CA . GLY A 1 186 ? 40.082 -1.984 -49.727 1.00 79.31 186 GLY A CA 1
ATOM 1442 C C . GLY A 1 186 ? 40.233 -1.990 -51.249 1.00 79.31 186 GLY A C 1
ATOM 1443 O O . GLY A 1 186 ? 41.011 -2.775 -51.783 1.00 79.31 186 GLY A O 1
ATOM 1444 N N . SER A 1 187 ? 39.567 -1.069 -51.956 1.00 67.31 187 SER A N 1
ATOM 1445 C CA . SER A 1 187 ? 39.757 -0.883 -53.405 1.00 67.31 187 SER A CA 1
ATOM 1446 C C . SER A 1 187 ? 41.074 -0.184 -53.778 1.00 67.31 187 SER A C 1
ATOM 1448 O O . SER A 1 187 ? 41.491 -0.238 -54.933 1.00 67.31 187 SER A O 1
ATOM 1450 N N . ALA A 1 188 ? 41.733 0.469 -52.813 1.00 63.50 188 ALA A N 1
ATOM 1451 C CA . ALA A 1 188 ? 42.985 1.198 -53.010 1.00 63.50 188 ALA A CA 1
ATOM 1452 C C . ALA A 1 188 ? 44.243 0.363 -52.694 1.00 63.50 188 ALA A C 1
ATOM 1454 O O . ALA A 1 188 ? 45.358 0.855 -52.880 1.00 63.50 188 ALA A O 1
ATOM 1455 N N . ALA A 1 189 ? 44.094 -0.881 -52.229 1.00 61.16 189 ALA A N 1
ATOM 1456 C CA . ALA A 1 189 ? 45.214 -1.790 -52.001 1.00 61.16 189 ALA A CA 1
ATOM 1457 C C . ALA A 1 189 ? 45.623 -2.482 -53.322 1.00 61.16 189 ALA A C 1
ATOM 1459 O O . ALA A 1 189 ? 44.814 -3.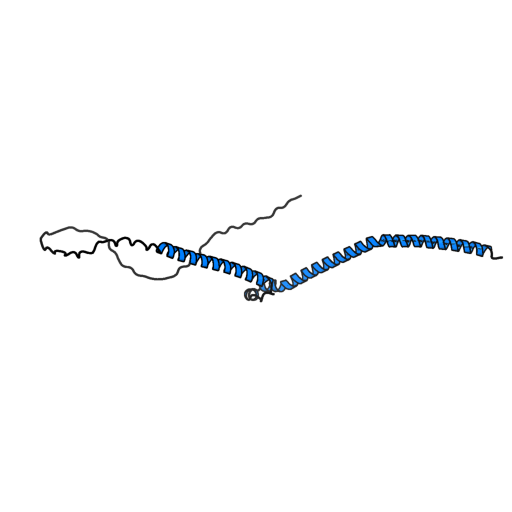226 -53.880 1.00 61.16 189 ALA A O 1
ATOM 1460 N N . PRO A 1 190 ? 46.845 -2.268 -53.856 1.00 64.25 190 PRO A N 1
ATOM 1461 C CA . PRO A 1 190 ? 47.314 -3.012 -55.019 1.00 64.25 190 PRO A CA 1
ATOM 1462 C C . PRO A 1 190 ? 47.620 -4.464 -54.621 1.00 64.25 190 PRO A C 1
ATOM 1464 O O . PRO A 1 190 ? 48.315 -4.706 -53.633 1.00 64.25 190 PRO A O 1
ATOM 1467 N N . SER A 1 191 ? 47.078 -5.407 -55.395 1.00 59.62 191 SER A N 1
ATOM 1468 C CA . SER A 1 191 ? 47.406 -6.841 -55.374 1.00 59.62 191 SER A CA 1
ATOM 1469 C C . SER A 1 191 ? 48.827 -7.122 -55.843 1.00 59.62 191 SER A C 1
ATOM 1471 O O . SER A 1 191 ? 49.202 -6.500 -56.866 1.00 59.62 191 SER A O 1
#

Sequence (191 aa):
MGSVCPVSGGFGGSEPERSDNGGCGGAKPAFPAATGAIPAALSPFAATRRIGHPYQNRTPPKRKKPRTSFSRVGQTAEEREAERQQANRLMLHLQQEAFQKSLSQPLPQDPLCMHNSSLYALQNLQPWAEDNKERVAELEREIGEAEQEMARCLREYPALLRLRMALDVEIAAYREMLEGEELRLGSAAPS

Solvent-accessible surface area (backbone atoms only — not comparable to full-atom values): 12541 Å² total; per-residue (Å²): 140,82,88,81,83,83,91,82,84,87,81,90,82,90,83,88,87,85,91,83,86,84,86,84,89,81,85,86,86,84,85,85,85,90,86,89,86,86,89,85,83,91,84,82,90,80,89,76,82,78,82,74,72,97,80,80,87,71,82,77,77,83,76,76,73,59,92,57,52,64,57,52,53,47,51,57,48,51,51,53,48,50,52,50,51,50,51,51,51,50,50,53,48,51,52,51,49,54,54,49,52,66,74,75,45,88,74,74,84,51,68,71,38,72,74,30,71,70,52,40,55,51,60,69,44,46,63,59,55,50,54,50,50,52,52,50,54,51,52,54,48,52,51,53,50,54,51,51,51,51,56,47,49,67,65,50,46,63,58,55,51,52,52,51,53,51,50,55,51,49,53,49,52,53,48,55,54,50,54,53,49,49,53,57,54,60,72,66,58,84,131

Radius of gyration: 54.14 Å; Cα contacts (8 Å, |Δi|>4): 7; chains: 1; bounding box: 136×52×147 Å

Secondary structure (DSSP, 8-state):
-----------------------------------------------------S-S--PPP--PPPTTHHHHHHHHHHHHHHHHHHHHHHHHHHHHHHHHHHHHS-----HHHHH-HHHHHHHHHHHHHHHHHHHHHHHHHHHHHHHHHHHHHHHHHHHHHHHHHHHHHHHHHHHHHHHHHHHHHHTTS--

Mean predicted aligned error: 21.13 Å

pLDDT: mean 74.15, std 22.02, range [33.97, 98.81]